Protein AF-A0A1Z8ZKU3-F1 (afdb_monomer)

Secondary structure (DSSP, 8-state):
------EEEEEEETTTS-SSTHHHHHHHHHHHHHHHH-TTPEEEEEEE-SS----SHHHHH--HHHHHHHIIIIIHHHHHT-TTEEEEEEESS----TT---SBSTTHHHHPPPTTPPPPHHHHHHHHHTT-GGGHHHHHHTT---------HHHHHHHHHHS-S-EEEEEPP--SS-GGG---HHHHHHHHHHHHHTT-EEEEE--GGGGG---

Solvent-accessible surface area (backbone atoms only — not comparable to full-atom values): 12844 Å² total; per-residue (Å²): 132,83,76,80,75,48,68,46,35,32,54,49,48,24,60,75,42,70,88,48,72,66,49,54,54,40,50,39,51,52,49,27,51,35,54,77,76,40,62,86,37,30,34,37,37,35,37,40,54,54,52,68,38,72,82,47,75,59,46,67,70,54,50,73,68,56,52,54,47,32,42,54,64,45,55,48,42,56,51,75,34,32,91,56,55,76,46,82,42,78,29,65,70,78,76,90,53,102,80,58,74,40,69,33,33,71,61,43,78,81,65,67,81,63,91,89,60,88,77,51,71,69,56,47,52,58,52,44,55,56,66,46,66,89,55,47,66,59,44,43,74,73,68,31,68,70,85,62,74,49,77,49,72,66,58,52,48,50,47,64,75,75,42,68,98,68,67,45,79,45,75,46,50,57,42,96,80,47,61,91,70,37,60,60,63,69,62,51,46,53,53,50,53,51,42,46,75,73,69,47,47,75,46,79,42,74,32,82,58,57,80,72,57,81,130

Foldseek 3Di:
DPPPAAEAEEEDEQQQDPLDCLLLVLVLVSQLCCCLPPVRHAYAYEYEVLDHHDDDPVRVPDDPVNSVVSCVCPVVVSVVQFPRHPYYHYHNDDDDDPPDAHNALHPCVPLPDDPPDDDDPVSSVVVVVSSDCPCVVVSVVVPGDSPRGDDDPVVVVCCPVPDDPFAAEAEADDDPRCRVPGDPVVVVVVVVVVCVVVVHHYHYHYHPCVVVDDD

Mean predicted aligned error: 6.15 Å

Structure (mmCIF, N/CA/C/O backbone):
data_AF-A0A1Z8ZKU3-F1
#
_entry.id   AF-A0A1Z8ZKU3-F1
#
loop_
_atom_site.group_PDB
_atom_site.id
_atom_site.type_symbol
_ato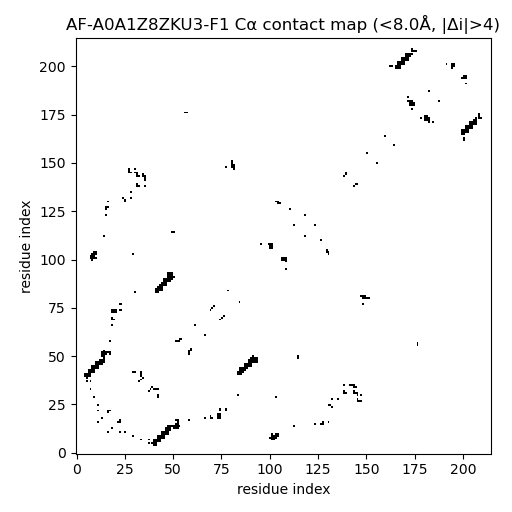m_site.label_atom_id
_atom_site.label_alt_id
_atom_site.label_comp_id
_atom_site.label_asym_id
_atom_site.label_entity_id
_atom_site.label_seq_id
_atom_site.pdbx_PDB_ins_code
_atom_site.Cartn_x
_atom_site.Cartn_y
_atom_site.Cartn_z
_atom_site.occupancy
_atom_site.B_iso_or_equiv
_atom_site.auth_seq_id
_atom_site.auth_comp_id
_atom_site.auth_asym_id
_atom_site.auth_atom_id
_atom_site.pdbx_PDB_model_num
ATOM 1 N N . MET A 1 1 ? 12.487 34.031 1.094 1.00 37.72 1 MET A N 1
ATOM 2 C CA . MET A 1 1 ? 13.138 32.883 0.435 1.00 37.72 1 MET A CA 1
ATOM 3 C C . MET A 1 1 ? 12.306 31.663 0.776 1.00 37.72 1 MET A C 1
ATOM 5 O O . MET A 1 1 ? 12.171 31.370 1.955 1.00 37.72 1 MET A O 1
ATOM 9 N N . LEU A 1 2 ? 11.638 31.055 -0.206 1.00 41.47 2 LEU A N 1
ATOM 10 C CA . LEU A 1 2 ? 10.953 29.776 -0.011 1.00 41.47 2 LEU A CA 1
ATOM 11 C C . LEU A 1 2 ? 12.045 28.738 0.258 1.00 41.47 2 LEU A C 1
ATOM 13 O O . LEU A 1 2 ? 12.937 28.584 -0.571 1.00 41.47 2 LEU A O 1
ATOM 17 N N . ASN A 1 3 ? 12.034 28.104 1.430 1.00 45.97 3 ASN A N 1
ATOM 18 C CA . ASN A 1 3 ? 12.907 26.963 1.681 1.00 45.97 3 ASN A CA 1
ATOM 19 C C . ASN A 1 3 ? 12.544 25.883 0.658 1.00 45.97 3 ASN A C 1
ATOM 21 O O . ASN A 1 3 ? 11.418 25.382 0.684 1.00 45.97 3 ASN A O 1
ATOM 25 N N . ASP A 1 4 ? 13.476 25.537 -0.232 1.00 58.66 4 ASP A N 1
ATOM 26 C CA . ASP A 1 4 ? 13.346 24.343 -1.064 1.00 58.66 4 ASP A CA 1
ATOM 27 C C . ASP A 1 4 ? 13.197 23.153 -0.116 1.00 58.66 4 ASP A C 1
ATOM 29 O O . ASP A 1 4 ? 14.137 22.750 0.575 1.00 58.66 4 ASP A O 1
ATOM 33 N N . THR A 1 5 ? 11.973 22.637 -0.011 1.00 68.50 5 THR A N 1
ATOM 34 C CA . THR A 1 5 ? 11.695 21.479 0.833 1.00 68.50 5 THR A CA 1
ATOM 35 C C . THR A 1 5 ? 12.479 20.315 0.253 1.00 68.50 5 THR A C 1
ATOM 37 O O . THR A 1 5 ? 12.287 19.948 -0.906 1.00 68.50 5 THR A O 1
ATOM 40 N N . LYS A 1 6 ? 13.402 19.753 1.036 1.00 85.62 6 LYS A N 1
ATOM 41 C CA . LYS A 1 6 ? 14.192 18.603 0.596 1.00 85.62 6 LYS A CA 1
ATOM 42 C C . LYS A 1 6 ? 13.232 17.443 0.312 1.00 85.62 6 LYS A C 1
ATOM 44 O O . LYS A 1 6 ? 12.340 17.172 1.110 1.00 85.62 6 LYS A O 1
ATOM 49 N N . LEU A 1 7 ? 13.400 16.765 -0.819 1.00 91.81 7 LEU A N 1
ATOM 50 C CA . LEU A 1 7 ? 12.560 15.630 -1.208 1.00 91.81 7 LEU A CA 1
ATOM 51 C C . LEU A 1 7 ? 13.392 14.351 -1.265 1.00 91.81 7 LEU A C 1
ATOM 53 O O . LEU A 1 7 ? 14.517 14.363 -1.762 1.00 91.81 7 LEU A O 1
ATOM 57 N N . THR A 1 8 ? 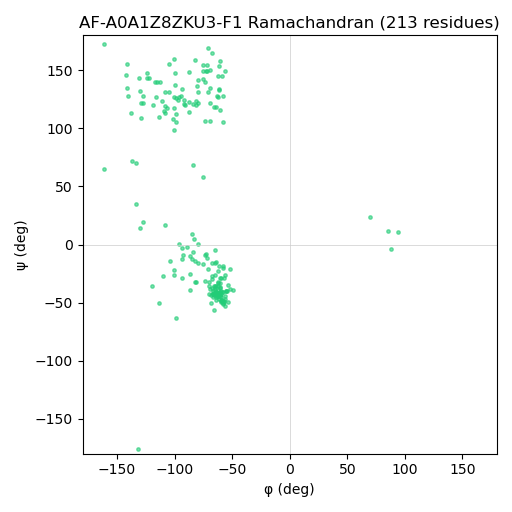12.812 13.257 -0.785 1.00 93.88 8 THR A N 1
ATOM 58 C CA . THR A 1 8 ? 13.289 11.889 -0.988 1.00 93.88 8 THR A CA 1
ATOM 59 C C . THR A 1 8 ? 12.431 11.258 -2.077 1.00 93.88 8 THR A C 1
ATOM 61 O O . THR A 1 8 ? 11.248 10.983 -1.872 1.00 93.88 8 THR A O 1
ATOM 64 N N . LYS A 1 9 ? 13.015 11.060 -3.257 1.00 94.25 9 LYS A N 1
ATOM 65 C CA . LYS A 1 9 ? 12.329 10.538 -4.439 1.00 94.25 9 LYS A CA 1
ATOM 66 C C . LYS A 1 9 ? 12.236 9.030 -4.351 1.00 94.25 9 LYS A C 1
ATOM 68 O O . LYS A 1 9 ? 13.253 8.341 -4.360 1.00 94.25 9 LYS A O 1
ATOM 73 N N . ILE A 1 10 ? 11.023 8.502 -4.344 1.00 95.31 10 ILE A N 1
ATOM 74 C CA . ILE A 1 10 ? 10.787 7.061 -4.269 1.00 95.31 10 ILE A CA 1
ATOM 75 C C . ILE A 1 10 ? 9.930 6.599 -5.444 1.00 95.31 10 ILE A C 1
ATOM 77 O O . ILE A 1 10 ? 9.077 7.343 -5.930 1.00 95.31 10 ILE A O 1
ATOM 81 N N . ILE A 1 11 ? 10.148 5.372 -5.910 1.00 95.94 11 ILE A N 1
ATOM 82 C CA . ILE A 1 11 ? 9.340 4.758 -6.963 1.00 95.94 11 ILE A CA 1
ATOM 83 C C . ILE A 1 11 ? 8.862 3.372 -6.567 1.00 95.94 11 ILE A C 1
ATOM 85 O O . ILE A 1 11 ? 9.650 2.537 -6.136 1.00 95.94 11 ILE A O 1
ATOM 89 N N . TYR A 1 12 ? 7.572 3.124 -6.767 1.00 96.25 12 TYR A N 1
ATOM 90 C CA . TYR A 1 12 ? 6.962 1.805 -6.696 1.00 96.25 12 TYR A CA 1
ATOM 91 C C . TYR A 1 12 ? 6.586 1.351 -8.105 1.00 96.25 12 TYR A C 1
ATOM 93 O O . TYR A 1 12 ? 5.735 1.971 -8.747 1.00 96.25 12 TYR A O 1
ATOM 101 N N . ASP A 1 13 ? 7.250 0.309 -8.605 1.00 94.88 13 ASP A N 1
ATOM 102 C CA . ASP A 1 13 ? 7.041 -0.197 -9.962 1.00 94.88 13 ASP A CA 1
ATOM 103 C C . ASP A 1 13 ? 6.116 -1.412 -9.958 1.00 94.88 13 ASP A C 1
ATOM 105 O O . ASP A 1 13 ? 6.488 -2.483 -9.474 1.00 94.88 13 ASP A O 1
ATOM 109 N N . LEU A 1 14 ? 4.917 -1.250 -10.522 1.00 94.62 14 LEU A N 1
ATOM 110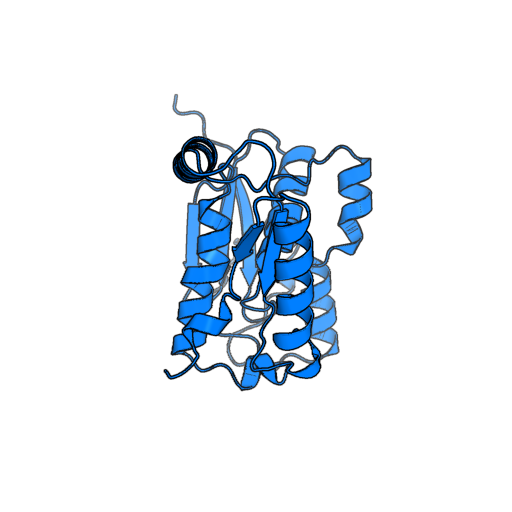 C CA . LEU A 1 14 ? 3.909 -2.305 -10.589 1.00 94.62 14 LEU A CA 1
ATOM 111 C C . LEU A 1 14 ? 4.231 -3.395 -11.610 1.00 94.62 14 LEU A C 1
ATOM 113 O O . LEU A 1 14 ? 3.575 -4.430 -11.583 1.00 94.62 14 LEU A O 1
ATOM 117 N N . ASN A 1 15 ? 5.248 -3.213 -12.458 1.00 91.62 15 ASN A N 1
ATOM 118 C CA . ASN A 1 15 ? 5.801 -4.279 -13.301 1.00 91.62 15 ASN A CA 1
ATOM 119 C C . ASN A 1 15 ? 6.587 -5.317 -12.485 1.00 91.62 15 ASN A C 1
ATOM 121 O O . ASN A 1 15 ? 6.783 -6.440 -12.940 1.00 91.62 15 ASN A O 1
ATOM 125 N N . ILE A 1 16 ? 7.036 -4.947 -11.281 1.00 91.12 16 ILE A N 1
ATOM 126 C CA . ILE A 1 16 ? 7.881 -5.772 -10.405 1.00 91.12 16 ILE A CA 1
ATOM 127 C C . ILE A 1 16 ? 7.096 -6.149 -9.143 1.00 91.12 16 ILE A C 1
ATOM 129 O O . ILE A 1 16 ? 7.018 -7.313 -8.740 1.00 91.12 16 ILE A O 1
ATOM 133 N N . MET A 1 17 ? 6.493 -5.147 -8.506 1.00 93.19 17 MET A N 1
ATOM 134 C CA . MET A 1 17 ? 5.841 -5.265 -7.211 1.00 93.19 17 MET A CA 1
ATOM 135 C C . MET A 1 17 ? 4.319 -5.406 -7.344 1.00 93.19 17 MET A C 1
ATOM 137 O O . MET A 1 17 ? 3.721 -4.874 -8.278 1.00 93.19 17 MET A O 1
ATOM 141 N N . PRO A 1 18 ? 3.660 -6.145 -6.435 1.00 93.38 18 PRO A N 1
ATOM 142 C CA . PRO A 1 18 ? 2.219 -6.334 -6.506 1.00 93.38 18 PRO A CA 1
ATOM 143 C C . PRO A 1 18 ? 1.442 -5.057 -6.198 1.00 93.38 18 PRO A C 1
ATOM 145 O O . PRO A 1 18 ? 1.805 -4.279 -5.326 1.00 93.38 18 PRO A O 1
ATOM 148 N N . ILE A 1 19 ? 0.260 -4.936 -6.795 1.00 95.31 19 ILE A N 1
ATOM 149 C CA . ILE A 1 19 ? -0.801 -4.015 -6.357 1.00 95.31 19 ILE A CA 1
ATOM 150 C C . ILE A 1 19 ? -1.515 -4.528 -5.088 1.00 95.31 19 ILE A C 1
ATOM 152 O O . ILE A 1 19 ? -2.721 -4.779 -5.081 1.00 95.31 19 ILE A O 1
ATOM 156 N N . SER A 1 20 ? -0.756 -4.740 -4.013 1.00 92.56 20 SER A N 1
ATOM 157 C CA . SER A 1 20 ? -1.210 -5.284 -2.723 1.00 92.56 20 SER A CA 1
ATOM 158 C C . SER A 1 20 ? -0.709 -4.432 -1.547 1.00 92.56 20 SER A C 1
ATOM 160 O O . SER A 1 20 ? -0.024 -3.424 -1.722 1.00 92.56 20 SER A O 1
ATOM 162 N N . TYR A 1 21 ? -0.991 -4.882 -0.321 1.00 91.56 21 TYR A N 1
ATOM 163 C CA . TYR A 1 21 ? -0.457 -4.295 0.911 1.00 91.56 21 TYR A CA 1
ATOM 164 C C . TYR A 1 21 ? 1.069 -4.421 1.083 1.00 91.56 21 TYR A C 1
ATOM 166 O O . TYR A 1 21 ? 1.622 -3.794 1.985 1.00 91.56 21 TYR A O 1
ATOM 174 N N . ASP A 1 22 ? 1.780 -5.122 0.188 1.00 92.00 22 ASP A N 1
ATOM 175 C CA . ASP A 1 22 ? 3.247 -5.042 0.097 1.00 92.00 22 ASP A CA 1
ATOM 176 C C . ASP A 1 22 ? 3.720 -3.591 -0.125 1.00 92.00 22 ASP A C 1
ATOM 178 O O . ASP A 1 22 ? 4.812 -3.207 0.297 1.00 92.00 22 ASP A O 1
ATOM 182 N N . PHE A 1 23 ? 2.870 -2.751 -0.723 1.00 95.50 23 PHE A N 1
ATOM 183 C CA . PHE A 1 23 ? 3.094 -1.313 -0.834 1.00 95.50 23 PHE A CA 1
ATOM 184 C C . PHE A 1 23 ? 3.203 -0.609 0.532 1.00 95.50 23 PHE A C 1
ATOM 186 O O . PHE A 1 23 ? 4.026 0.290 0.702 1.00 95.50 23 PHE A O 1
ATOM 193 N N . GLY A 1 24 ? 2.432 -1.039 1.535 1.00 94.00 24 GLY A N 1
ATOM 194 C CA . GLY A 1 24 ? 2.516 -0.489 2.890 1.00 94.00 24 GLY A CA 1
ATOM 195 C C . GLY A 1 24 ? 3.879 -0.758 3.528 1.00 94.00 24 GLY A C 1
ATOM 196 O O . GLY A 1 24 ? 4.478 0.140 4.119 1.00 94.00 24 GLY A O 1
ATOM 197 N N . HIS A 1 25 ? 4.427 -1.962 3.330 1.00 91.44 25 HIS A N 1
ATOM 198 C CA . HIS A 1 25 ? 5.799 -2.270 3.735 1.00 91.44 25 HIS A CA 1
ATOM 199 C C . HIS A 1 25 ? 6.809 -1.389 2.996 1.00 91.44 25 HIS A C 1
ATOM 201 O O . HIS A 1 25 ? 7.703 -0.827 3.624 1.00 91.44 25 HIS A O 1
ATOM 207 N N . PHE A 1 26 ? 6.646 -1.201 1.687 1.00 94.00 26 PHE A N 1
ATOM 208 C CA . PHE A 1 26 ? 7.500 -0.291 0.925 1.00 94.00 26 PHE A CA 1
ATOM 209 C C . PHE A 1 26 ? 7.499 1.139 1.493 1.00 94.00 26 PHE A C 1
ATOM 211 O O . PHE A 1 26 ? 8.573 1.711 1.666 1.00 94.00 26 PHE A O 1
ATOM 218 N N . LEU A 1 27 ? 6.338 1.698 1.854 1.00 95.00 27 LEU A N 1
ATOM 219 C CA . LEU A 1 27 ? 6.266 3.028 2.472 1.00 95.00 27 LEU A CA 1
ATOM 220 C C . LEU A 1 27 ? 6.964 3.085 3.835 1.00 95.00 27 LEU A C 1
ATOM 222 O O . LEU A 1 27 ? 7.681 4.044 4.107 1.00 95.00 27 LEU A O 1
ATOM 226 N N . VAL A 1 28 ? 6.818 2.050 4.670 1.00 93.56 28 VAL A N 1
ATOM 227 C CA . VAL A 1 28 ? 7.543 1.945 5.952 1.00 93.56 28 VAL A CA 1
ATOM 228 C C . VAL A 1 28 ? 9.052 1.950 5.721 1.00 93.56 28 VAL A C 1
ATOM 230 O O . VAL A 1 28 ? 9.785 2.649 6.417 1.00 93.56 28 VAL A O 1
ATOM 233 N N . HIS A 1 29 ? 9.519 1.217 4.711 1.00 91.75 29 HIS A N 1
ATOM 234 C CA . HIS A 1 29 ? 10.928 1.184 4.335 1.00 91.75 29 HIS A CA 1
ATOM 235 C C . HIS A 1 29 ? 11.421 2.554 3.848 1.00 91.75 29 HIS A C 1
ATOM 237 O O . HIS A 1 29 ? 12.462 3.038 4.296 1.00 91.75 29 HIS A O 1
ATOM 243 N N . ALA A 1 30 ? 10.663 3.185 2.951 1.00 93.19 30 ALA A N 1
ATOM 244 C CA . ALA A 1 30 ? 10.965 4.502 2.407 1.00 93.19 30 ALA A CA 1
ATOM 245 C C . ALA A 1 30 ? 11.064 5.558 3.510 1.00 93.19 30 ALA A C 1
ATOM 247 O O . ALA A 1 30 ? 12.049 6.295 3.575 1.00 93.19 30 ALA A O 1
ATOM 248 N N . ASP A 1 31 ? 10.081 5.596 4.410 1.00 94.31 31 ASP A N 1
ATOM 249 C CA . ASP A 1 31 ? 10.067 6.556 5.506 1.00 94.31 31 ASP A CA 1
ATOM 250 C C . ASP A 1 31 ? 11.192 6.284 6.510 1.00 94.31 31 ASP A C 1
ATOM 252 O O . ASP A 1 31 ? 11.843 7.218 6.967 1.00 94.31 31 ASP A O 1
ATOM 256 N N . ALA A 1 32 ? 11.514 5.018 6.787 1.00 92.88 32 ALA A N 1
ATOM 257 C CA . ALA A 1 32 ? 12.653 4.664 7.627 1.00 92.88 32 ALA A CA 1
ATOM 258 C C . ALA A 1 32 ? 13.991 5.156 7.047 1.00 92.88 32 ALA A C 1
ATOM 260 O O . ALA A 1 32 ? 14.817 5.709 7.774 1.00 92.88 32 ALA A O 1
ATOM 261 N N . ILE A 1 33 ? 14.209 5.007 5.737 1.00 90.88 33 ILE A N 1
ATOM 262 C CA . ILE A 1 33 ? 15.405 5.545 5.070 1.00 90.88 33 ILE A CA 1
ATOM 263 C C . ILE A 1 33 ? 15.421 7.073 5.152 1.00 90.88 33 ILE A C 1
ATOM 265 O O . ILE A 1 33 ? 16.455 7.656 5.489 1.00 90.88 33 ILE A O 1
ATOM 269 N N . ARG A 1 34 ? 14.285 7.726 4.890 1.00 93.00 34 ARG A N 1
ATOM 270 C CA . ARG A 1 34 ? 14.131 9.182 4.998 1.00 93.00 34 ARG A CA 1
ATOM 271 C C . ARG A 1 34 ? 14.475 9.673 6.404 1.00 93.00 34 ARG A C 1
ATOM 273 O O . ARG A 1 34 ? 15.300 10.569 6.537 1.00 93.00 34 ARG A O 1
ATOM 280 N N . GLN A 1 35 ? 13.938 9.046 7.452 1.00 93.12 35 GLN A N 1
ATOM 281 C CA . GLN A 1 35 ? 14.223 9.385 8.851 1.00 93.12 35 GLN A CA 1
ATOM 282 C C . GLN A 1 35 ? 15.726 9.364 9.173 1.00 93.12 35 GLN A C 1
ATOM 284 O O . GLN A 1 35 ? 16.204 10.245 9.886 1.00 93.12 35 GLN A O 1
ATOM 289 N N . LEU A 1 36 ? 16.470 8.389 8.640 1.00 90.94 36 LEU A N 1
ATOM 290 C CA . LEU A 1 36 ? 17.896 8.210 8.940 1.00 90.94 36 LEU A CA 1
ATOM 291 C C . LEU A 1 36 ? 18.834 9.033 8.050 1.00 90.94 36 LEU A C 1
ATOM 293 O O . LEU A 1 36 ? 19.956 9.326 8.453 1.00 90.94 36 LEU A O 1
ATOM 297 N N . THR A 1 37 ? 18.410 9.395 6.839 1.00 88.44 37 THR A N 1
ATOM 298 C CA . THR A 1 37 ? 19.284 10.061 5.854 1.00 88.44 37 THR A CA 1
ATOM 299 C C . THR A 1 37 ? 18.921 11.520 5.612 1.00 88.44 37 THR A C 1
ATOM 301 O O . THR A 1 37 ? 19.769 12.311 5.203 1.00 88.44 37 THR A O 1
ATOM 304 N N . SER A 1 38 ? 17.657 11.897 5.802 1.00 85.62 38 SER A N 1
ATOM 305 C CA . SER A 1 38 ? 17.105 13.216 5.484 1.00 85.62 38 SER A CA 1
ATOM 306 C C . SER A 1 38 ? 15.797 13.446 6.246 1.00 85.62 38 SER A C 1
ATOM 308 O O . SER A 1 38 ? 14.734 13.560 5.649 1.00 85.62 38 SER A O 1
ATOM 310 N N . LYS A 1 39 ? 15.875 13.507 7.580 1.00 81.25 39 LYS A N 1
ATOM 311 C CA . LYS A 1 39 ? 14.706 13.541 8.478 1.00 81.25 39 LYS A CA 1
ATOM 312 C C . LYS A 1 39 ? 13.683 14.645 8.170 1.00 81.25 39 LYS A C 1
ATOM 314 O O . LYS A 1 39 ? 12.489 14.407 8.319 1.00 81.25 39 LYS A O 1
ATOM 319 N N . GLU A 1 40 ? 14.150 15.808 7.718 1.00 86.06 40 GLU A N 1
ATOM 320 C CA . GLU A 1 40 ? 13.305 16.960 7.357 1.00 86.06 40 GLU A CA 1
ATOM 321 C C . GLU A 1 40 ? 12.756 16.889 5.922 1.00 86.06 40 GLU A C 1
ATOM 323 O O . GLU A 1 40 ? 11.968 17.739 5.518 1.00 86.06 40 GLU A O 1
ATOM 328 N N . ALA A 1 41 ? 13.187 15.908 5.123 1.00 91.38 41 ALA A N 1
ATOM 329 C CA . ALA A 1 41 ? 12.670 15.735 3.775 1.00 91.38 41 ALA A CA 1
ATOM 330 C C . ALA A 1 41 ? 11.270 15.115 3.791 1.00 91.38 41 ALA A C 1
ATOM 332 O O . ALA A 1 41 ? 10.933 14.362 4.708 1.00 91.38 41 ALA A O 1
ATOM 333 N N . LEU A 1 42 ? 10.490 15.380 2.745 1.00 95.31 42 LEU A N 1
ATOM 334 C CA . LEU A 1 42 ? 9.237 14.679 2.446 1.00 95.31 42 LEU A CA 1
ATOM 335 C C . LEU A 1 42 ? 9.456 13.628 1.350 1.00 95.31 42 LEU A C 1
ATOM 337 O O . LEU A 1 42 ? 10.422 13.698 0.591 1.00 95.31 42 LEU A O 1
ATOM 341 N N . LEU A 1 43 ? 8.566 12.644 1.261 1.00 96.19 43 LEU A N 1
ATOM 342 C CA . LEU A 1 43 ? 8.562 11.630 0.211 1.00 96.19 43 LEU A CA 1
ATOM 343 C C . LEU A 1 43 ? 7.898 12.182 -1.060 1.00 96.19 43 LEU A C 1
ATOM 345 O O . LEU A 1 43 ? 6.732 12.579 -1.042 1.00 96.19 43 LEU A O 1
ATOM 349 N N . ASP A 1 44 ? 8.627 12.147 -2.174 1.00 96.00 44 ASP A N 1
ATOM 350 C CA . ASP A 1 44 ? 8.114 12.397 -3.525 1.00 96.00 44 ASP A CA 1
ATOM 351 C C . ASP A 1 44 ? 7.896 11.049 -4.222 1.00 96.00 44 ASP A C 1
ATOM 353 O O . ASP A 1 44 ? 8.844 10.405 -4.687 1.00 96.00 44 ASP A O 1
ATOM 357 N N . LEU A 1 45 ? 6.648 10.578 -4.216 1.00 97.38 45 LEU A N 1
ATOM 358 C CA . LEU A 1 45 ? 6.283 9.229 -4.630 1.00 97.38 45 LEU A CA 1
ATOM 359 C C . LEU A 1 45 ? 5.912 9.172 -6.112 1.00 97.38 45 LEU A C 1
ATOM 361 O O . LEU A 1 45 ? 4.961 9.803 -6.571 1.00 97.38 45 LEU A O 1
ATOM 365 N N . THR A 1 46 ? 6.592 8.299 -6.849 1.00 97.25 46 THR A N 1
ATOM 366 C CA . THR A 1 46 ? 6.163 7.834 -8.168 1.00 97.25 46 THR A CA 1
ATOM 367 C C . THR A 1 46 ? 5.605 6.414 -8.084 1.00 97.25 46 THR A C 1
ATOM 369 O O . THR A 1 46 ? 6.246 5.515 -7.557 1.00 97.25 46 THR A O 1
ATOM 372 N N . ILE A 1 47 ? 4.435 6.184 -8.663 1.00 97.19 47 ILE A N 1
ATOM 373 C CA . ILE A 1 47 ? 3.866 4.860 -8.909 1.00 97.19 47 ILE A CA 1
ATOM 374 C C . ILE A 1 47 ? 3.930 4.634 -10.415 1.00 97.19 47 ILE A C 1
ATOM 376 O O . ILE A 1 47 ? 3.276 5.342 -11.184 1.00 97.19 47 ILE A O 1
ATOM 380 N N . ARG A 1 48 ? 4.724 3.663 -10.852 1.00 95.44 48 ARG A N 1
ATOM 381 C CA . ARG A 1 48 ? 4.767 3.260 -12.254 1.00 95.44 48 ARG A CA 1
ATOM 382 C C . ARG A 1 48 ? 3.685 2.208 -12.495 1.00 95.44 48 ARG A C 1
ATOM 384 O O . ARG A 1 48 ? 3.731 1.132 -11.913 1.00 95.44 48 ARG A O 1
ATOM 391 N N . ALA A 1 49 ? 2.699 2.570 -13.311 1.00 95.50 49 ALA A N 1
ATOM 392 C CA . ALA A 1 49 ? 1.475 1.819 -13.592 1.00 95.50 49 ALA A CA 1
ATOM 393 C C . ALA A 1 49 ? 1.195 1.775 -15.106 1.00 95.50 49 ALA A C 1
ATOM 395 O O . ALA A 1 49 ? 0.050 1.873 -15.548 1.00 95.50 49 ALA A O 1
ATOM 396 N N . ASP A 1 50 ? 2.257 1.716 -15.909 1.00 93.06 50 ASP A N 1
ATOM 397 C CA . ASP A 1 50 ? 2.205 1.595 -17.367 1.00 93.06 50 ASP A CA 1
ATOM 398 C C . ASP A 1 50 ? 2.002 0.154 -17.842 1.00 93.06 50 ASP A C 1
ATOM 400 O O . ASP A 1 50 ? 1.658 -0.072 -19.008 1.00 93.06 50 ASP A O 1
ATOM 404 N N . ASN A 1 51 ? 2.203 -0.794 -16.929 1.00 92.31 51 ASN A N 1
ATOM 405 C CA . ASN A 1 51 ? 1.847 -2.198 -17.015 1.00 92.31 51 ASN A CA 1
ATOM 406 C C . ASN A 1 51 ? 1.832 -2.795 -15.583 1.00 92.31 51 ASN A C 1
ATOM 408 O O . ASN A 1 51 ? 2.167 -2.110 -14.612 1.00 92.31 51 ASN A O 1
ATOM 412 N N . PHE A 1 52 ? 1.382 -4.041 -15.444 1.00 92.38 52 PHE A N 1
ATOM 413 C CA . PHE A 1 52 ? 1.300 -4.762 -14.176 1.00 92.38 52 PHE A CA 1
ATOM 414 C C . PHE A 1 52 ? 2.079 -6.064 -14.288 1.00 92.38 52 PHE A C 1
ATOM 416 O O . PHE A 1 52 ? 2.052 -6.714 -15.332 1.00 92.38 52 PHE A O 1
ATOM 423 N N . ARG A 1 53 ? 2.749 -6.455 -13.207 1.00 89.94 53 ARG A N 1
ATOM 424 C CA . ARG A 1 53 ? 3.415 -7.747 -13.114 1.00 89.94 53 ARG A CA 1
ATOM 425 C C . ARG A 1 53 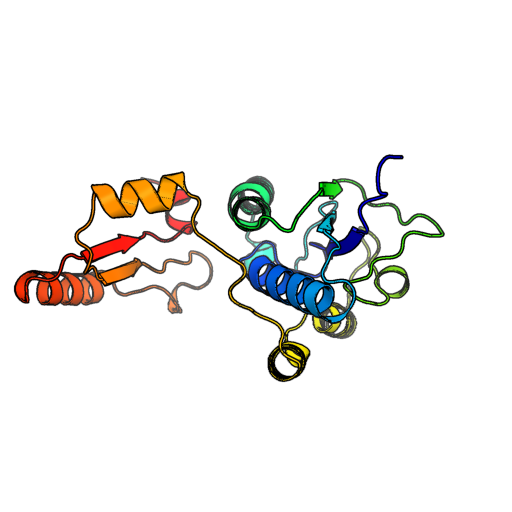? 2.404 -8.862 -13.367 1.00 89.94 53 ARG A C 1
ATOM 427 O O . ARG A 1 53 ? 1.242 -8.743 -12.978 1.00 89.94 53 ARG A O 1
ATOM 434 N N . ASP A 1 54 ? 2.884 -9.955 -13.934 1.00 89.50 54 ASP A N 1
ATOM 435 C CA . ASP A 1 54 ? 2.093 -11.148 -14.213 1.00 89.50 54 ASP A CA 1
ATOM 436 C C . ASP A 1 54 ? 2.910 -12.389 -13.833 1.00 89.50 54 ASP A C 1
ATOM 438 O O . ASP A 1 54 ? 3.495 -13.058 -14.679 1.00 89.50 54 ASP A O 1
ATOM 442 N N . PHE A 1 55 ? 3.078 -12.605 -12.523 1.00 86.06 55 PHE A N 1
ATOM 443 C CA . PHE A 1 55 ? 3.993 -13.628 -11.997 1.00 86.06 55 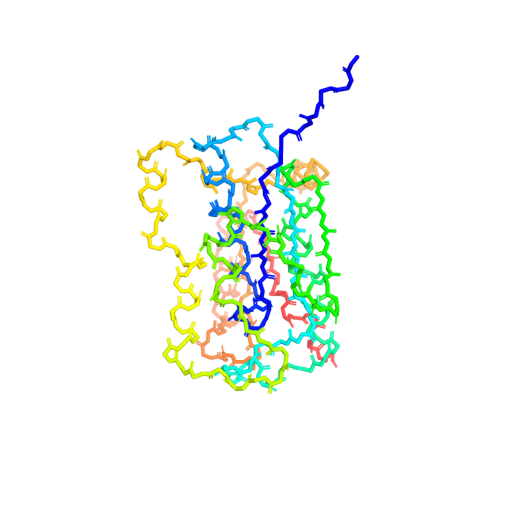PHE A CA 1
ATOM 444 C C . PHE A 1 55 ? 3.294 -14.692 -11.151 1.00 86.06 55 PHE A C 1
ATOM 446 O O . PHE A 1 55 ? 3.676 -15.858 -11.158 1.00 86.06 55 PHE A O 1
ATOM 453 N N . THR A 1 56 ? 2.275 -14.303 -10.388 1.00 86.12 56 THR A N 1
ATOM 454 C CA . THR A 1 56 ? 1.473 -15.234 -9.586 1.00 86.12 56 THR A CA 1
ATOM 455 C C . THR A 1 56 ? 0.113 -15.459 -10.233 1.00 86.12 56 THR A C 1
ATOM 457 O O . THR A 1 56 ? -0.403 -14.559 -10.886 1.00 86.12 56 THR A O 1
ATOM 460 N N . LEU A 1 57 ? -0.525 -16.604 -9.954 1.00 85.88 57 LEU A N 1
ATOM 461 C CA . LEU A 1 57 ? -1.903 -16.886 -10.394 1.00 85.88 57 LEU A CA 1
ATOM 462 C C . LEU A 1 57 ? -2.864 -15.735 -10.073 1.00 85.88 57 LEU A C 1
ATOM 464 O O . LEU A 1 57 ? -3.707 -15.377 -10.891 1.00 85.88 57 LEU A O 1
ATOM 468 N N . ARG A 1 58 ? -2.690 -15.110 -8.900 1.00 87.94 58 ARG A N 1
ATOM 469 C CA . ARG A 1 58 ? -3.438 -13.912 -8.521 1.00 87.94 58 ARG A CA 1
ATOM 470 C C . ARG A 1 58 ? -3.226 -12.784 -9.531 1.00 87.94 58 ARG A C 1
ATOM 472 O O . ARG A 1 58 ? -4.207 -12.216 -9.987 1.00 87.94 58 ARG A O 1
ATOM 479 N N . ASP A 1 59 ? -1.980 -12.456 -9.869 1.00 90.25 59 ASP A N 1
ATOM 480 C CA . ASP A 1 59 ? -1.665 -11.343 -10.775 1.00 90.25 59 ASP A CA 1
ATOM 481 C C . ASP A 1 59 ? -2.317 -11.533 -12.161 1.00 90.25 59 ASP A C 1
ATOM 483 O O . ASP A 1 59 ? -2.905 -10.587 -12.695 1.00 90.25 59 ASP A O 1
ATOM 487 N N . SER A 1 60 ? -2.293 -12.769 -12.676 1.00 88.69 60 SER A N 1
ATOM 488 C CA . SER A 1 60 ? -2.893 -13.152 -13.963 1.00 88.69 60 SER A CA 1
ATOM 489 C C . SER A 1 60 ? -4.423 -13.132 -13.937 1.00 88.69 60 SER A C 1
ATOM 491 O O . SER A 1 60 ? -5.066 -12.845 -14.942 1.00 88.69 60 SER A O 1
ATOM 493 N N . SER A 1 61 ? -5.019 -13.436 -12.782 1.00 89.31 61 SER A N 1
ATOM 494 C CA . SER A 1 61 ? -6.476 -13.521 -12.611 1.00 89.31 61 SER A CA 1
ATOM 495 C C . SER A 1 61 ? -7.172 -12.184 -12.322 1.00 89.31 61 SER A C 1
ATOM 497 O O . SER A 1 61 ? -8.399 -12.119 -12.381 1.00 89.31 61 SER A O 1
ATOM 499 N N . ILE A 1 62 ? -6.420 -11.124 -11.999 1.00 90.56 62 ILE A N 1
ATOM 500 C CA . ILE A 1 62 ? -6.978 -9.789 -11.751 1.00 90.56 62 ILE A CA 1
ATOM 501 C C . ILE A 1 62 ? -7.162 -9.052 -13.087 1.00 90.56 62 ILE A C 1
ATOM 503 O O . ILE A 1 62 ? -6.190 -8.776 -13.804 1.00 90.56 62 ILE A O 1
ATOM 507 N N . ASP A 1 63 ? -8.400 -8.657 -13.383 1.00 92.56 63 ASP A N 1
ATOM 508 C CA . ASP A 1 63 ? -8.715 -7.833 -14.549 1.00 92.56 63 ASP A CA 1
ATOM 509 C C . ASP A 1 63 ? -8.221 -6.377 -14.414 1.00 92.56 63 ASP A C 1
ATOM 511 O O . ASP A 1 63 ? -7.772 -5.915 -13.361 1.00 92.56 63 ASP A O 1
ATOM 515 N N . GLU A 1 64 ? -8.268 -5.625 -15.513 1.00 93.19 64 GLU A N 1
ATOM 516 C CA . GLU A 1 64 ? -7.783 -4.244 -15.531 1.00 93.19 64 GLU A CA 1
ATOM 517 C C . GLU A 1 64 ? -8.586 -3.306 -14.608 1.00 93.19 64 GLU A C 1
ATOM 519 O O . GLU A 1 64 ? -8.007 -2.421 -13.967 1.00 93.19 64 GLU A O 1
ATOM 524 N N . HIS A 1 65 ? -9.901 -3.497 -14.482 1.00 93.38 65 HIS A N 1
ATOM 525 C CA . HIS A 1 65 ? -10.736 -2.660 -13.621 1.00 93.38 65 HIS A CA 1
ATOM 526 C C . HIS A 1 65 ? -10.384 -2.856 -12.147 1.00 93.38 65 HIS A C 1
ATOM 528 O O . HIS A 1 65 ? -10.201 -1.875 -11.418 1.00 93.38 65 HIS A O 1
ATOM 534 N N . GLU A 1 66 ? -10.221 -4.103 -11.711 1.00 93.12 66 GLU A N 1
ATOM 535 C CA . GLU A 1 66 ? -9.779 -4.428 -10.363 1.00 93.12 66 GLU A CA 1
ATOM 536 C C . GLU A 1 66 ? -8.345 -3.946 -10.114 1.00 93.12 66 GLU A C 1
ATOM 538 O O . GLU A 1 66 ? -8.072 -3.410 -9.039 1.00 93.12 66 GLU A O 1
ATOM 543 N N . LYS A 1 67 ? -7.440 -4.032 -11.101 1.00 95.25 67 LYS A N 1
ATOM 544 C CA . LYS A 1 67 ? -6.083 -3.459 -11.003 1.00 95.25 67 LYS A CA 1
ATOM 545 C C . LYS A 1 67 ? -6.120 -1.972 -10.634 1.00 95.25 67 LYS A C 1
ATOM 547 O O . LYS A 1 67 ? -5.478 -1.545 -9.669 1.00 95.25 67 LYS A O 1
ATOM 552 N N . TRP A 1 68 ? -6.926 -1.183 -11.343 1.00 95.81 68 TRP A N 1
ATOM 553 C CA . TRP A 1 68 ? -7.093 0.245 -11.057 1.00 95.81 68 TRP A CA 1
ATOM 554 C C . TRP A 1 68 ? -7.841 0.521 -9.755 1.00 95.81 68 TRP A C 1
ATOM 556 O O . TRP A 1 68 ? -7.506 1.478 -9.049 1.00 95.81 68 TRP A O 1
ATOM 566 N N . TRP A 1 69 ? -8.831 -0.302 -9.408 1.00 95.19 69 TRP A N 1
ATOM 567 C CA . TRP A 1 69 ? -9.491 -0.213 -8.110 1.00 95.19 69 TRP A CA 1
ATOM 568 C C . TRP A 1 69 ? -8.494 -0.456 -6.971 1.00 95.19 69 TRP A C 1
ATOM 570 O O . TRP A 1 69 ? -8.481 0.312 -6.016 1.00 95.19 69 TRP A O 1
ATOM 580 N N . ARG A 1 70 ? -7.589 -1.436 -7.090 1.00 95.31 70 ARG A N 1
ATOM 581 C CA . ARG A 1 70 ? -6.553 -1.716 -6.080 1.00 95.31 70 ARG A CA 1
ATOM 582 C C . ARG A 1 70 ? -5.565 -0.562 -5.946 1.00 95.31 70 ARG A C 1
ATOM 584 O O . ARG A 1 70 ? -5.214 -0.209 -4.825 1.00 95.31 70 ARG A O 1
ATOM 591 N N . ILE A 1 71 ? -5.174 0.091 -7.044 1.00 96.88 71 ILE A N 1
ATOM 592 C CA . ILE A 1 71 ? -4.371 1.326 -6.968 1.00 96.88 71 ILE A CA 1
ATOM 593 C C . ILE A 1 71 ? -5.093 2.384 -6.119 1.00 96.88 71 ILE A C 1
ATOM 595 O O . ILE A 1 71 ? -4.485 2.984 -5.237 1.00 96.88 71 ILE A O 1
ATOM 599 N N . LYS A 1 72 ? -6.390 2.609 -6.349 1.00 95.56 72 LYS A N 1
ATOM 600 C CA . LYS A 1 72 ? -7.155 3.620 -5.602 1.00 95.56 72 LYS A CA 1
ATOM 601 C C . LYS A 1 72 ? -7.351 3.231 -4.135 1.00 95.56 72 LYS A C 1
ATOM 603 O O . LYS A 1 72 ? -7.076 4.028 -3.248 1.00 95.56 72 LYS A O 1
ATOM 608 N N . SER A 1 73 ? -7.812 2.014 -3.884 1.00 93.31 73 SER A N 1
ATOM 609 C CA . SER A 1 73 ? -8.260 1.582 -2.559 1.00 93.31 73 SER A CA 1
ATOM 610 C C . SER A 1 73 ? -7.110 1.146 -1.649 1.00 93.31 73 SER A C 1
ATOM 612 O O . SER A 1 73 ? -7.186 1.343 -0.442 1.00 93.31 73 SER A O 1
ATOM 614 N N . ILE A 1 74 ? -6.039 0.573 -2.213 1.00 94.62 74 ILE A N 1
ATOM 615 C CA . ILE A 1 74 ? -4.873 0.101 -1.453 1.00 94.62 74 ILE A CA 1
ATOM 616 C C . ILE A 1 74 ? -3.758 1.134 -1.507 1.00 94.62 74 ILE A C 1
ATOM 618 O O . ILE A 1 74 ? -3.388 1.685 -0.478 1.00 94.62 74 ILE A O 1
ATOM 622 N N . ILE A 1 75 ? -3.221 1.411 -2.699 1.00 96.75 75 ILE A N 1
ATOM 623 C CA . ILE A 1 75 ? -2.003 2.224 -2.826 1.00 96.75 75 ILE A CA 1
ATOM 624 C C . ILE A 1 75 ? -2.276 3.660 -2.373 1.00 96.75 75 ILE A C 1
ATOM 626 O O . ILE A 1 75 ? -1.646 4.137 -1.431 1.00 96.75 75 ILE A O 1
ATOM 630 N N . LEU A 1 76 ? -3.261 4.331 -2.975 1.00 95.94 76 LEU A N 1
ATOM 631 C CA . LEU A 1 76 ? -3.629 5.688 -2.560 1.00 95.94 76 LEU A CA 1
ATOM 632 C C . LEU A 1 76 ? -4.255 5.716 -1.161 1.00 95.94 76 LEU A C 1
ATOM 634 O O . LEU A 1 76 ? -4.053 6.687 -0.435 1.00 95.94 76 LEU A O 1
ATOM 638 N N . GLY A 1 77 ? -4.933 4.638 -0.753 1.00 93.12 77 GLY A N 1
ATOM 639 C CA . GLY A 1 77 ? -5.399 4.451 0.621 1.00 93.12 77 GLY A CA 1
ATOM 640 C C . GLY A 1 77 ? -4.253 4.538 1.633 1.00 93.12 77 GLY A C 1
ATOM 641 O O . GLY A 1 77 ? -4.298 5.369 2.537 1.00 93.12 77 GLY A O 1
ATOM 642 N N . CYS A 1 78 ? -3.178 3.768 1.439 1.00 94.31 78 CYS A N 1
ATOM 643 C CA . CYS A 1 78 ? -1.978 3.834 2.276 1.00 94.31 78 CYS A CA 1
ATOM 644 C C . CYS A 1 78 ? -1.310 5.214 2.236 1.00 94.31 78 CYS A C 1
ATOM 646 O O . CYS A 1 78 ? -0.814 5.676 3.260 1.00 94.31 78 CYS A O 1
ATOM 648 N N . CYS A 1 79 ? -1.299 5.883 1.079 1.00 95.06 79 CYS A N 1
ATOM 649 C CA . CYS A 1 79 ? -0.756 7.237 0.987 1.00 95.06 79 CYS A CA 1
ATOM 650 C C . CYS A 1 79 ? -1.572 8.261 1.789 1.00 95.06 79 CYS A C 1
ATOM 652 O O . CYS A 1 79 ? -0.993 9.173 2.364 1.00 95.06 79 CYS A O 1
ATOM 654 N N . SER A 1 80 ? -2.899 8.113 1.844 1.00 91.38 80 SER A N 1
ATOM 655 C CA . SER A 1 80 ? -3.795 9.076 2.504 1.00 91.38 80 SER A CA 1
ATOM 656 C C . SER A 1 80 ? -3.652 9.141 4.028 1.00 91.38 80 SER A C 1
ATOM 658 O O . SER A 1 80 ? -4.126 10.087 4.649 1.00 91.38 80 SER A O 1
ATOM 660 N N . VAL A 1 81 ? -3.004 8.141 4.627 1.00 90.62 81 VAL A N 1
ATOM 661 C CA . VAL A 1 81 ? -2.787 8.021 6.077 1.00 90.62 81 VAL A CA 1
ATOM 662 C C . VAL A 1 81 ? -1.324 8.259 6.474 1.00 90.62 81 VAL A C 1
ATOM 664 O O . VAL A 1 81 ? -0.901 7.855 7.561 1.00 90.62 81 VAL A O 1
ATOM 667 N N . LEU A 1 82 ? -0.535 8.868 5.579 1.00 91.31 82 LEU A N 1
ATOM 668 C CA . LEU A 1 82 ? 0.875 9.169 5.799 1.00 91.31 82 LEU A CA 1
ATOM 669 C C . LEU A 1 82 ? 1.194 10.639 5.489 1.00 91.31 82 LEU A C 1
ATOM 671 O O . LEU A 1 82 ? 1.299 11.037 4.331 1.00 91.31 82 LEU A O 1
ATOM 675 N N . ASP A 1 83 ? 1.459 11.416 6.537 1.00 89.44 83 ASP A N 1
ATOM 676 C CA . ASP A 1 83 ? 1.702 12.866 6.437 1.00 89.44 83 ASP A CA 1
ATOM 677 C C . ASP A 1 83 ? 3.065 13.230 5.824 1.00 89.44 83 ASP A C 1
ATOM 679 O O . ASP A 1 83 ? 3.360 14.398 5.577 1.00 89.44 83 ASP A O 1
ATOM 683 N N . THR A 1 84 ? 3.935 12.244 5.599 1.00 93.38 84 THR A N 1
ATOM 684 C CA . THR A 1 84 ? 5.297 12.469 5.098 1.00 93.38 84 THR A CA 1
ATOM 685 C C . THR A 1 84 ? 5.384 12.458 3.575 1.00 93.38 84 THR A C 1
ATOM 687 O O . THR A 1 84 ? 6.466 12.692 3.044 1.00 93.38 84 THR A O 1
ATOM 690 N N . ILE A 1 85 ? 4.283 12.214 2.858 1.00 95.19 85 ILE A N 1
ATOM 691 C CA . ILE A 1 85 ? 4.235 12.249 1.390 1.00 95.19 85 ILE A CA 1
ATOM 692 C C . ILE A 1 85 ? 3.865 13.657 0.918 1.00 95.19 85 ILE A C 1
ATOM 694 O O . ILE A 1 85 ? 2.778 14.145 1.209 1.00 95.19 85 ILE A O 1
A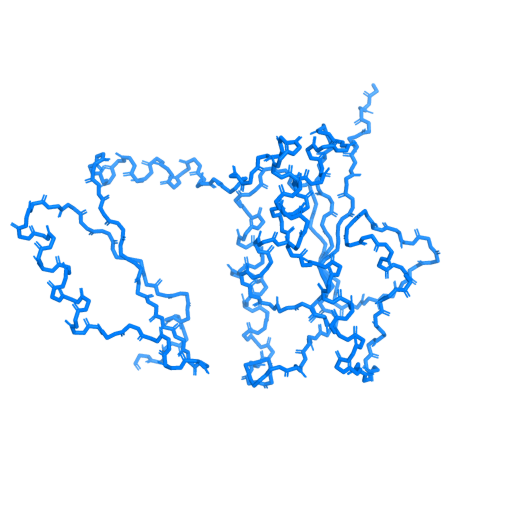TOM 698 N N . SER A 1 86 ? 4.739 14.295 0.136 1.00 94.75 86 SER A N 1
ATOM 699 C CA . SER A 1 86 ? 4.457 15.613 -0.446 1.00 94.75 86 SER A CA 1
ATOM 700 C C . SER A 1 86 ? 3.720 15.525 -1.777 1.00 94.75 86 SER A C 1
ATOM 702 O O . SER A 1 86 ? 2.874 16.360 -2.072 1.00 94.75 86 SER A O 1
ATOM 704 N N . ASN A 1 87 ? 4.080 14.545 -2.611 1.00 95.62 87 ASN A N 1
ATOM 705 C CA . ASN A 1 87 ? 3.584 14.407 -3.975 1.00 95.62 87 ASN A CA 1
ATOM 706 C C . ASN A 1 87 ? 3.376 12.936 -4.322 1.00 95.62 87 ASN A C 1
ATOM 708 O O . ASN A 1 87 ? 4.147 12.071 -3.906 1.00 95.62 87 ASN A O 1
ATOM 712 N N . ILE A 1 88 ? 2.354 12.675 -5.138 1.00 97.44 88 ILE A N 1
ATOM 713 C CA . ILE A 1 88 ? 2.060 11.352 -5.687 1.00 97.44 88 ILE A CA 1
ATOM 714 C C . ILE A 1 88 ? 1.890 11.491 -7.195 1.00 97.44 88 ILE A C 1
ATOM 716 O O . ILE A 1 88 ? 1.020 12.220 -7.672 1.00 97.44 88 ILE A O 1
ATOM 720 N N . LYS A 1 89 ? 2.703 10.765 -7.960 1.00 96.81 89 LYS A N 1
ATOM 721 C CA . LYS A 1 89 ? 2.637 10.717 -9.421 1.00 96.81 89 LYS A CA 1
ATOM 722 C C . LYS A 1 89 ? 2.356 9.299 -9.884 1.00 96.81 89 LYS A C 1
ATOM 724 O O . LYS A 1 89 ? 3.170 8.416 -9.653 1.00 96.81 89 LYS A O 1
ATOM 729 N N . ILE A 1 90 ? 1.249 9.089 -10.591 1.00 97.12 90 ILE A N 1
ATOM 730 C CA . ILE A 1 90 ? 0.944 7.802 -11.228 1.00 97.12 90 ILE A CA 1
ATOM 731 C C . ILE A 1 90 ? 1.287 7.894 -12.713 1.00 97.12 90 ILE A C 1
ATOM 733 O O . ILE A 1 90 ? 0.696 8.685 -13.447 1.00 97.12 90 ILE A O 1
ATOM 737 N N . LEU A 1 91 ? 2.237 7.080 -13.162 1.00 94.94 91 LEU A N 1
ATOM 738 C CA . LEU A 1 91 ? 2.701 7.048 -14.545 1.00 94.94 91 LEU A CA 1
ATOM 739 C C . LEU A 1 91 ? 2.028 5.901 -15.294 1.00 94.94 91 LEU A C 1
ATOM 741 O O . LEU A 1 91 ? 2.397 4.748 -15.110 1.00 94.94 91 LEU A O 1
ATOM 745 N N . LYS A 1 92 ? 1.056 6.231 -16.154 1.00 93.00 92 LYS A N 1
ATOM 746 C CA . LYS A 1 92 ? 0.398 5.271 -17.064 1.00 93.00 92 LYS A CA 1
ATOM 747 C C . LYS A 1 92 ? 1.209 4.961 -18.320 1.00 93.00 92 LYS A C 1
ATOM 749 O O . LYS A 1 92 ? 0.918 4.009 -19.026 1.00 93.00 92 LYS A O 1
ATOM 754 N N . ASN A 1 93 ? 2.200 5.796 -18.601 1.00 89.56 93 ASN A N 1
ATOM 755 C CA . ASN A 1 93 ? 3.195 5.599 -19.640 1.00 89.56 93 ASN A CA 1
ATOM 756 C C . ASN A 1 93 ? 4.527 6.021 -19.030 1.00 89.56 93 ASN A C 1
ATOM 758 O O . ASN A 1 93 ? 4.694 7.190 -18.672 1.00 89.56 93 ASN A O 1
ATOM 762 N N . TYR A 1 94 ? 5.435 5.069 -18.843 1.00 88.44 94 TYR A N 1
ATOM 763 C CA . TYR A 1 94 ? 6.757 5.344 -18.307 1.00 88.44 94 TYR A CA 1
ATOM 764 C C . TYR A 1 94 ? 7.762 5.398 -19.450 1.00 88.44 94 TYR A C 1
ATOM 766 O O . TYR A 1 94 ? 7.864 4.468 -20.244 1.00 88.44 94 TYR A O 1
ATOM 774 N N . SER A 1 95 ? 8.514 6.492 -19.509 1.00 83.62 95 SER A N 1
ATOM 775 C CA . SER A 1 95 ? 9.722 6.587 -20.316 1.00 83.62 95 SER A CA 1
ATOM 776 C C . SER A 1 95 ? 10.834 7.064 -19.391 1.00 83.62 95 SER A C 1
ATOM 778 O O . SER A 1 95 ? 10.688 8.139 -18.797 1.00 83.62 95 SER A O 1
ATOM 780 N N . PRO A 1 96 ? 11.927 6.304 -19.240 1.00 76.81 96 PRO A N 1
ATOM 781 C CA . PRO A 1 96 ? 13.055 6.735 -18.432 1.00 76.81 96 PRO A CA 1
ATOM 782 C C . PRO A 1 96 ? 13.655 7.994 -19.064 1.00 76.81 96 PRO A C 1
ATOM 784 O O . PRO A 1 96 ? 13.950 8.027 -20.259 1.00 76.81 96 PRO A O 1
ATOM 787 N N . SER A 1 97 ? 13.822 9.054 -18.274 1.00 75.81 97 SER A N 1
ATOM 788 C CA . SER A 1 97 ? 14.646 10.187 -18.709 1.00 75.81 97 SER A CA 1
ATOM 789 C C . SER A 1 97 ? 16.103 9.939 -18.323 1.00 75.81 97 SER A C 1
ATOM 791 O O . SER A 1 97 ? 16.372 9.325 -17.291 1.00 75.81 97 SER A O 1
ATOM 793 N N . ILE A 1 98 ? 17.038 10.452 -19.130 1.00 63.72 98 ILE A N 1
ATOM 794 C CA . ILE A 1 98 ? 18.494 10.209 -19.031 1.00 63.72 98 ILE A CA 1
ATOM 795 C C . ILE A 1 98 ? 19.067 10.480 -17.620 1.00 63.72 98 ILE A C 1
ATOM 797 O O . ILE A 1 98 ? 20.103 9.933 -17.265 1.00 63.72 98 ILE A O 1
ATOM 801 N N . ASN A 1 99 ? 18.379 11.269 -16.783 1.00 67.00 99 ASN A N 1
ATOM 802 C CA . ASN A 1 99 ? 18.818 11.632 -15.432 1.00 67.00 99 ASN A CA 1
ATOM 803 C C . ASN A 1 99 ? 17.772 11.367 -14.330 1.00 67.00 99 ASN A C 1
ATOM 805 O O . ASN A 1 99 ? 17.851 11.959 -13.250 1.00 67.00 99 ASN A O 1
ATOM 809 N N . GLN A 1 100 ? 16.777 10.509 -14.570 1.00 79.75 100 GLN A N 1
ATOM 810 C CA . GLN A 1 100 ? 15.790 10.177 -13.541 1.00 79.75 100 GLN A CA 1
ATOM 811 C C . GLN A 1 100 ? 16.405 9.270 -12.476 1.00 79.75 100 GLN A C 1
ATOM 813 O O . GLN A 1 100 ? 16.615 8.084 -12.704 1.00 79.75 100 GLN A O 1
ATOM 818 N N . LYS A 1 101 ? 16.670 9.831 -11.295 1.00 87.19 101 LYS A N 1
ATOM 819 C CA . LYS A 1 101 ? 17.190 9.091 -10.143 1.00 87.19 101 LYS A CA 1
ATOM 820 C C . LYS A 1 101 ? 16.162 9.027 -9.026 1.00 87.19 101 LYS A C 1
ATOM 822 O O . LYS A 1 101 ? 15.489 10.019 -8.738 1.00 87.19 101 LYS A O 1
ATOM 827 N N . TYR A 1 102 ? 16.100 7.859 -8.403 1.00 90.88 102 TYR A N 1
ATOM 828 C CA . TYR A 1 102 ? 15.298 7.582 -7.222 1.00 90.88 102 TYR A CA 1
ATOM 829 C C . TYR A 1 102 ? 16.217 7.207 -6.064 1.00 90.88 102 TYR A C 1
ATOM 831 O O . TYR A 1 102 ? 17.196 6.484 -6.248 1.00 90.88 102 TYR A O 1
ATOM 839 N N . ASP A 1 103 ? 15.885 7.701 -4.876 1.00 89.50 103 ASP A N 1
ATOM 840 C CA . ASP A 1 103 ? 16.551 7.344 -3.627 1.00 89.50 103 ASP A CA 1
ATOM 841 C C . ASP A 1 103 ? 16.144 5.928 -3.183 1.00 89.50 103 ASP A C 1
ATOM 843 O O . ASP A 1 103 ? 16.954 5.198 -2.606 1.00 89.50 103 ASP A O 1
ATOM 847 N N . LEU A 1 104 ? 14.908 5.510 -3.502 1.00 91.00 104 LEU A N 1
ATOM 848 C CA . LEU A 1 104 ? 14.426 4.144 -3.290 1.00 91.00 104 LEU A CA 1
ATOM 849 C C . LEU A 1 104 ? 13.530 3.640 -4.447 1.00 91.00 104 LEU A C 1
ATOM 851 O O . LEU A 1 104 ? 12.588 4.338 -4.823 1.00 91.00 104 LEU A O 1
ATOM 855 N N . PRO A 1 105 ? 13.743 2.403 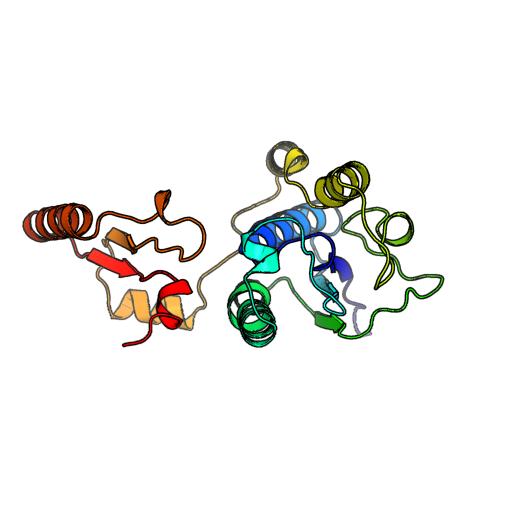-4.936 1.00 89.75 105 PRO A N 1
ATOM 856 C CA . PRO A 1 105 ? 14.919 1.575 -4.684 1.00 89.75 105 PRO A CA 1
ATOM 857 C C . PRO A 1 105 ? 16.204 2.212 -5.221 1.00 89.75 105 PRO A C 1
ATOM 859 O O . PRO A 1 105 ? 16.216 2.840 -6.280 1.00 89.75 105 PRO A O 1
ATOM 862 N N . SER A 1 106 ? 17.308 2.011 -4.500 1.00 82.75 106 SER A N 1
ATOM 863 C CA . SER A 1 106 ? 18.627 2.451 -4.957 1.00 82.75 106 SER A CA 1
ATOM 864 C C . SER A 1 106 ? 18.990 1.744 -6.267 1.00 82.75 106 SER A C 1
ATOM 866 O O . SER A 1 106 ? 18.904 0.517 -6.324 1.00 82.75 106 SER A O 1
ATOM 868 N N . ASN A 1 107 ? 19.467 2.491 -7.266 1.00 82.00 107 ASN A N 1
ATOM 869 C CA . ASN A 1 107 ? 19.810 2.006 -8.614 1.00 82.00 107 ASN A CA 1
ATOM 870 C C . ASN A 1 107 ? 18.618 1.579 -9.492 1.00 82.00 107 ASN A C 1
ATOM 872 O O . ASN A 1 107 ? 18.806 0.798 -10.427 1.00 82.00 107 ASN A O 1
ATOM 876 N N . TYR A 1 108 ? 17.405 2.079 -9.229 1.00 86.75 108 TYR A N 1
ATOM 877 C CA . TYR A 1 108 ? 16.256 1.827 -10.108 1.00 86.75 108 TYR A CA 1
ATOM 878 C C . TYR A 1 108 ? 16.550 2.158 -11.584 1.00 86.75 108 TYR A C 1
ATOM 880 O O . TYR A 1 108 ? 16.175 1.407 -12.477 1.00 86.75 108 TYR A O 1
ATOM 888 N N . ASP A 1 109 ? 17.302 3.231 -11.842 1.00 82.81 109 ASP A N 1
ATOM 889 C CA . ASP A 1 109 ? 17.741 3.679 -13.171 1.00 82.81 109 ASP A CA 1
ATOM 890 C C . ASP A 1 109 ? 18.550 2.635 -13.957 1.00 82.81 109 ASP A C 1
ATOM 892 O O . ASP A 1 109 ? 18.629 2.717 -15.180 1.00 82.81 109 ASP A O 1
ATOM 896 N N . LYS A 1 110 ? 19.129 1.642 -13.276 1.00 81.19 110 LYS A N 1
ATOM 897 C CA . LYS A 1 110 ? 19.934 0.574 -13.888 1.00 81.19 110 LYS A CA 1
ATOM 898 C C . LYS A 1 110 ? 19.208 -0.764 -13.989 1.00 81.19 110 LYS A C 1
ATOM 900 O O . LYS A 1 110 ? 19.716 -1.663 -14.648 1.00 81.19 110 LYS A O 1
ATOM 905 N N . MET A 1 111 ? 18.093 -0.927 -13.279 1.00 79.12 111 MET A N 1
ATOM 906 C CA . MET A 1 111 ? 17.411 -2.219 -13.105 1.00 79.12 111 MET A CA 1
ATOM 907 C C . MET A 1 111 ? 15.908 -2.143 -13.402 1.00 79.12 111 MET A C 1
ATOM 909 O O . MET A 1 111 ? 15.160 -3.040 -13.009 1.00 79.12 111 MET A O 1
ATOM 913 N N . TYR A 1 112 ? 15.455 -1.065 -14.048 1.00 80.56 112 TYR A N 1
ATOM 914 C CA . TYR A 1 112 ? 14.078 -0.947 -14.510 1.00 80.56 112 TYR A CA 1
ATOM 915 C C . TYR A 1 112 ? 13.846 -1.858 -15.719 1.00 80.56 112 TYR A C 1
ATOM 917 O O . TYR A 1 112 ? 14.742 -2.077 -16.532 1.00 80.56 112 TYR A O 1
ATOM 925 N N . HIS A 1 113 ? 12.616 -2.349 -15.846 1.00 82.12 113 HIS A N 1
ATOM 926 C CA . HIS A 1 113 ? 12.199 -3.209 -16.956 1.00 82.12 113 HIS A CA 1
ATOM 927 C C . HIS A 1 113 ? 11.439 -2.405 -18.004 1.00 82.12 113 HIS A C 1
ATOM 929 O O . HIS A 1 113 ? 10.598 -1.574 -17.635 1.00 82.12 113 HIS A O 1
ATOM 935 N N . ASN A 1 114 ? 11.698 -2.623 -19.296 1.00 81.25 114 ASN A N 1
ATOM 936 C CA . ASN A 1 114 ? 10.909 -1.967 -20.339 1.00 81.25 114 ASN A CA 1
ATOM 937 C C . ASN A 1 114 ? 9.536 -2.622 -20.467 1.00 81.25 114 ASN A C 1
ATOM 939 O O . ASN A 1 114 ? 9.346 -3.818 -20.243 1.00 81.25 114 ASN A O 1
ATOM 943 N N . LYS A 1 115 ? 8.549 -1.817 -20.856 1.00 79.62 115 LYS A N 1
ATOM 944 C CA . LYS A 1 115 ? 7.202 -2.317 -21.109 1.00 79.62 115 LYS A CA 1
ATOM 945 C C . LYS A 1 115 ? 7.227 -3.325 -22.264 1.00 79.62 115 LYS A C 1
ATOM 947 O O . LYS A 1 115 ? 7.685 -2.996 -23.353 1.00 79.62 115 LYS A O 1
ATOM 952 N N . GLY A 1 116 ? 6.671 -4.512 -22.030 1.00 74.12 116 GLY A N 1
ATOM 953 C CA . GLY A 1 116 ? 6.550 -5.572 -23.036 1.00 74.12 116 GLY A CA 1
ATOM 954 C C . GLY A 1 116 ? 7.754 -6.510 -23.131 1.00 74.12 116 GLY A C 1
ATOM 955 O O . GLY A 1 116 ? 7.681 -7.491 -23.866 1.00 74.12 116 GLY A O 1
ATOM 956 N N . GLU A 1 117 ? 8.830 -6.259 -22.383 1.00 82.69 117 GLU A N 1
ATOM 957 C CA . GLU A 1 117 ? 9.922 -7.222 -22.247 1.00 82.69 117 GLU A CA 1
ATOM 958 C C . GLU A 1 117 ? 9.550 -8.295 -21.218 1.00 82.69 117 GLU A C 1
ATOM 960 O O . GLU A 1 117 ? 8.989 -8.003 -20.159 1.00 82.69 117 GLU A O 1
ATOM 965 N N . ALA A 1 118 ? 9.846 -9.553 -21.543 1.00 80.56 118 ALA A N 1
ATOM 966 C CA . ALA A 1 118 ? 9.684 -10.647 -20.598 1.00 80.56 118 ALA A CA 1
ATOM 967 C C . ALA A 1 118 ? 10.754 -10.535 -19.507 1.00 80.56 118 ALA A C 1
ATOM 969 O O . ALA A 1 118 ? 11.938 -10.408 -19.811 1.00 80.56 118 ALA A O 1
ATOM 970 N N . ILE A 1 119 ? 10.336 -10.622 -18.247 1.00 83.81 119 ILE A N 1
ATOM 971 C CA . ILE A 1 119 ? 11.236 -10.658 -17.097 1.00 83.81 119 ILE A CA 1
ATOM 972 C C . ILE A 1 119 ? 11.470 -12.111 -16.687 1.00 83.81 119 ILE A C 1
ATOM 974 O O . ILE A 1 119 ? 10.520 -12.867 -16.476 1.00 83.81 119 ILE A O 1
ATOM 978 N N . THR A 1 120 ? 12.728 -12.530 -16.572 1.00 85.62 120 THR A N 1
ATOM 979 C CA . THR A 1 120 ? 13.025 -13.862 -16.032 1.00 85.62 120 THR A CA 1
ATOM 980 C C . THR A 1 120 ? 12.752 -13.898 -14.527 1.00 85.62 120 THR A C 1
ATOM 982 O O . THR A 1 120 ? 12.856 -12.887 -13.833 1.00 85.62 120 THR A O 1
ATOM 985 N N . GLU A 1 121 ? 12.469 -15.079 -13.973 1.00 85.31 121 GLU A N 1
ATOM 986 C CA . GLU A 1 121 ? 12.278 -15.239 -12.524 1.00 85.31 121 GLU A CA 1
ATOM 987 C C . GLU A 1 121 ? 13.486 -14.725 -11.720 1.00 85.31 121 GLU A C 1
ATOM 989 O O . GLU A 1 121 ? 13.328 -14.050 -10.703 1.00 85.31 121 GLU A O 1
ATOM 994 N N . LYS A 1 122 ? 14.707 -14.978 -12.207 1.00 87.50 122 LYS A N 1
ATOM 995 C CA . LYS A 1 122 ? 15.945 -14.510 -11.571 1.00 87.50 122 LYS A CA 1
ATOM 996 C C . LYS A 1 122 ? 16.031 -12.982 -11.533 1.00 87.50 122 LYS A C 1
ATOM 998 O O . LYS A 1 122 ? 16.414 -12.423 -10.506 1.00 87.50 122 LYS A O 1
ATOM 1003 N N . GLU A 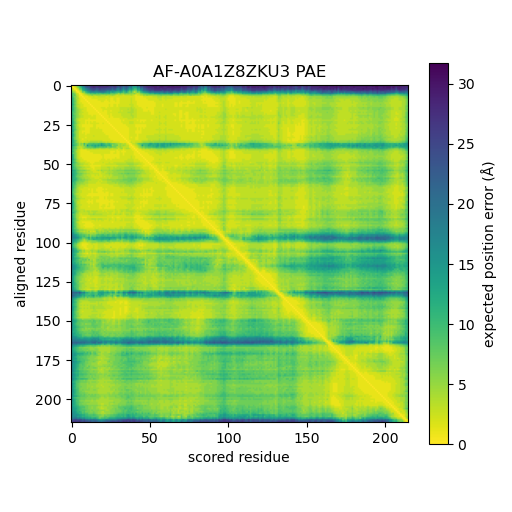1 123 ? 15.701 -12.315 -12.636 1.00 85.94 123 GLU A N 1
ATOM 1004 C CA . GLU A 1 123 ? 15.688 -10.850 -12.716 1.00 85.94 123 GLU A CA 1
ATOM 1005 C C . GLU A 1 123 ? 14.597 -10.260 -11.832 1.00 85.94 123 GLU A C 1
ATOM 1007 O O . GLU A 1 123 ? 14.862 -9.316 -11.092 1.00 85.94 123 GLU A O 1
ATOM 1012 N N . LEU A 1 124 ? 13.404 -10.860 -11.836 1.00 84.00 124 LEU A N 1
ATOM 1013 C CA . LEU A 1 124 ? 12.308 -10.443 -10.973 1.00 84.00 124 LEU A CA 1
ATOM 1014 C C . LEU A 1 124 ? 12.703 -10.538 -9.501 1.00 84.00 124 LEU A C 1
ATOM 1016 O O . LEU A 1 124 ? 12.523 -9.572 -8.764 1.00 84.00 124 LEU A O 1
ATOM 1020 N N . LEU A 1 125 ? 13.283 -11.661 -9.070 1.00 85.62 125 LEU A N 1
ATOM 1021 C CA . LEU A 1 125 ? 13.749 -11.833 -7.695 1.00 85.62 125 LEU A CA 1
ATOM 1022 C C . LEU A 1 125 ? 14.805 -10.785 -7.326 1.00 85.62 125 LEU A C 1
ATOM 1024 O O . LEU A 1 125 ? 14.689 -10.159 -6.273 1.00 85.62 125 LEU A O 1
ATOM 1028 N N . ALA A 1 126 ? 15.786 -10.538 -8.198 1.00 85.62 126 ALA A N 1
ATOM 1029 C CA . ALA A 1 126 ? 16.808 -9.516 -7.975 1.00 85.62 126 ALA A CA 1
ATOM 1030 C C . ALA A 1 126 ? 16.212 -8.099 -7.874 1.00 85.62 126 ALA A C 1
ATOM 1032 O O . ALA A 1 126 ? 16.586 -7.333 -6.987 1.00 85.62 126 ALA A O 1
ATOM 1033 N N . SER A 1 127 ? 15.252 -7.760 -8.737 1.00 85.62 127 SER A N 1
ATOM 1034 C CA . SER A 1 127 ? 14.537 -6.484 -8.694 1.00 85.62 127 SER A CA 1
ATOM 1035 C C . SER A 1 127 ? 13.667 -6.356 -7.441 1.00 85.62 127 SER A C 1
ATOM 1037 O O . SER A 1 127 ? 13.681 -5.311 -6.794 1.00 85.62 127 SER A O 1
ATOM 1039 N N . MET A 1 128 ? 12.952 -7.415 -7.046 1.00 85.50 128 MET A N 1
ATOM 1040 C CA . MET A 1 128 ? 12.144 -7.448 -5.824 1.00 85.50 128 MET A CA 1
ATOM 1041 C C . MET A 1 128 ? 13.000 -7.260 -4.568 1.00 85.50 128 MET A C 1
ATOM 1043 O O . MET A 1 128 ? 12.551 -6.594 -3.638 1.00 85.50 128 MET A O 1
ATOM 1047 N N . GLU A 1 129 ? 14.229 -7.788 -4.529 1.00 83.62 129 GLU A N 1
ATOM 1048 C CA . GLU A 1 129 ? 15.150 -7.582 -3.400 1.00 83.62 129 GLU A CA 1
ATOM 1049 C C . GLU A 1 129 ? 15.426 -6.098 -3.114 1.00 83.62 129 GLU A C 1
ATOM 1051 O O . GLU A 1 129 ? 15.615 -5.715 -1.959 1.00 83.62 129 GLU A O 1
ATOM 1056 N N . LEU A 1 130 ? 15.359 -5.228 -4.127 1.00 82.50 130 LEU A N 1
ATOM 1057 C CA . LEU A 1 130 ? 15.524 -3.785 -3.934 1.00 82.50 130 LEU A CA 1
ATOM 1058 C C . LEU A 1 130 ? 14.373 -3.147 -3.140 1.00 82.50 130 LEU A C 1
ATOM 1060 O O . LEU A 1 130 ? 14.562 -2.126 -2.477 1.00 82.50 130 LEU A O 1
ATOM 1064 N N . TYR A 1 131 ? 13.191 -3.756 -3.205 1.00 84.69 131 TYR A N 1
ATOM 1065 C CA . TYR A 1 131 ? 11.995 -3.350 -2.473 1.00 84.69 131 TYR A CA 1
ATOM 1066 C C . TYR A 1 131 ? 11.852 -4.093 -1.140 1.00 84.69 131 TYR A C 1
ATOM 1068 O O . TYR A 1 131 ? 11.006 -3.726 -0.320 1.00 84.69 131 TYR A O 1
ATOM 1076 N N . ARG A 1 132 ? 12.643 -5.154 -0.922 1.00 72.75 132 ARG A N 1
ATOM 1077 C CA . ARG A 1 132 ? 12.389 -6.121 0.143 1.00 72.75 132 ARG A CA 1
ATOM 1078 C C . ARG A 1 132 ? 12.886 -5.702 1.527 1.00 72.75 132 ARG A C 1
ATOM 1080 O O . ARG A 1 132 ? 13.813 -4.902 1.676 1.00 72.75 132 ARG A O 1
ATOM 1087 N N . PRO A 1 133 ? 12.297 -6.317 2.570 1.00 58.50 133 PRO A N 1
ATOM 1088 C CA . PRO A 1 133 ? 12.461 -5.904 3.954 1.00 58.50 133 PRO A CA 1
ATOM 1089 C C . PRO A 1 133 ? 13.712 -6.409 4.671 1.00 58.50 133 PRO A C 1
ATOM 1091 O O . PRO A 1 133 ? 13.841 -6.160 5.865 1.00 58.50 133 PRO A O 1
ATOM 1094 N N . SER A 1 134 ? 14.642 -7.114 4.021 1.00 63.03 134 SER A N 1
ATOM 1095 C CA . SER A 1 134 ? 15.823 -7.682 4.705 1.00 63.03 134 SER A CA 1
ATOM 1096 C C . SER A 1 134 ? 16.675 -6.617 5.424 1.00 63.03 134 SER A C 1
ATOM 1098 O O . SER A 1 134 ? 17.406 -6.919 6.365 1.00 63.03 134 SER A O 1
ATOM 1100 N N . ARG A 1 135 ? 16.510 -5.338 5.058 1.00 67.81 135 ARG A N 1
ATOM 1101 C CA . ARG A 1 135 ? 17.120 -4.173 5.717 1.00 67.81 135 ARG A CA 1
ATOM 1102 C C . ARG A 1 135 ? 16.323 -3.600 6.899 1.00 67.81 135 ARG A C 1
ATOM 1104 O O . ARG A 1 135 ? 16.872 -2.776 7.624 1.00 67.81 135 ARG A O 1
ATOM 1111 N N . PHE A 1 136 ? 15.083 -4.029 7.145 1.00 81.44 136 PHE A N 1
ATOM 1112 C CA . PHE A 1 136 ? 14.206 -3.467 8.184 1.00 81.44 136 PHE A CA 1
ATOM 1113 C C . PHE A 1 136 ? 14.821 -3.590 9.571 1.00 81.44 136 PHE A C 1
ATOM 1115 O O . PHE A 1 136 ? 14.903 -2.602 10.289 1.00 81.44 136 PHE A O 1
ATOM 1122 N N . MET A 1 137 ? 15.330 -4.767 9.939 1.00 83.19 137 MET A N 1
ATOM 1123 C CA . MET A 1 137 ? 15.933 -4.932 11.264 1.00 83.19 137 MET A CA 1
ATOM 1124 C C . MET A 1 137 ? 17.106 -3.978 11.477 1.00 83.19 137 MET A C 1
ATOM 1126 O O . MET A 1 137 ? 17.202 -3.361 12.533 1.00 83.19 137 MET A O 1
ATOM 1130 N N . LYS A 1 138 ? 17.937 -3.774 10.450 1.00 87.69 138 LYS A N 1
ATOM 1131 C CA . LYS A 1 138 ? 19.040 -2.815 10.510 1.00 87.69 138 LYS A CA 1
ATOM 1132 C C . LYS A 1 138 ? 18.532 -1.376 10.631 1.00 87.69 138 LYS A C 1
ATOM 1134 O O . LYS A 1 138 ? 19.077 -0.616 11.420 1.00 87.69 138 LYS A O 1
ATOM 1139 N N . LEU A 1 139 ? 17.507 -0.980 9.878 1.00 89.50 139 LEU A N 1
ATOM 1140 C CA . LEU A 1 139 ? 16.936 0.372 9.966 1.00 89.50 139 LEU A CA 1
ATOM 1141 C C . LEU A 1 139 ? 16.326 0.634 11.350 1.00 89.50 139 LEU A C 1
ATOM 1143 O O . LEU A 1 139 ? 16.595 1.672 11.948 1.00 89.50 139 LEU A O 1
ATOM 1147 N N . TYR A 1 140 ? 15.584 -0.335 11.884 1.00 91.06 140 TYR A N 1
ATOM 1148 C CA . TYR A 1 140 ? 15.011 -0.270 13.226 1.00 91.06 140 TYR A CA 1
ATOM 1149 C C . TYR A 1 140 ? 16.096 -0.173 14.307 1.00 91.06 140 TYR A C 1
ATOM 1151 O O . TYR A 1 140 ? 16.037 0.701 15.166 1.00 91.06 140 TYR A O 1
ATOM 1159 N N . GLN A 1 141 ? 17.138 -1.010 14.225 1.00 92.06 141 GLN A N 1
ATOM 1160 C CA . GLN A 1 141 ? 18.290 -0.966 15.137 1.00 92.06 141 GLN A CA 1
ATOM 1161 C C . GLN A 1 141 ? 19.043 0.370 15.085 1.00 92.06 141 GLN A C 1
ATOM 1163 O O . GLN A 1 141 ? 19.607 0.787 16.090 1.00 92.06 141 GLN A O 1
ATOM 1168 N N . ASN A 1 142 ? 19.027 1.058 13.939 1.00 92.56 142 ASN A N 1
ATOM 1169 C CA . ASN A 1 142 ? 19.594 2.400 13.788 1.00 92.56 142 ASN A CA 1
ATOM 1170 C C . ASN A 1 142 ? 18.624 3.524 14.206 1.00 92.56 142 ASN A C 1
ATOM 1172 O O . ASN A 1 142 ? 18.917 4.694 13.980 1.00 92.56 142 ASN A O 1
ATOM 1176 N N . GLY A 1 143 ? 17.485 3.192 14.824 1.00 94.31 143 GLY A N 1
ATOM 1177 C CA . GLY A 1 143 ? 16.564 4.158 15.425 1.00 94.31 143 GLY A CA 1
ATOM 1178 C C . GLY A 1 143 ? 15.412 4.620 14.531 1.00 94.31 143 GLY A C 1
ATOM 1179 O O . GLY A 1 143 ? 14.719 5.566 14.900 1.00 94.31 143 GLY A O 1
ATOM 1180 N N . ALA A 1 144 ? 15.176 3.985 13.378 1.00 94.31 144 ALA A N 1
ATOM 1181 C CA . ALA A 1 144 ? 14.009 4.304 12.556 1.00 94.31 144 ALA A CA 1
ATOM 1182 C C . ALA A 1 144 ? 12.702 3.847 13.228 1.00 94.31 144 ALA A C 1
ATOM 1184 O O . ALA A 1 144 ? 12.582 2.712 13.695 1.00 94.31 144 ALA A O 1
ATOM 1185 N N . ASN A 1 145 ? 11.687 4.709 13.219 1.00 93.25 145 ASN A N 1
ATOM 1186 C CA . ASN A 1 145 ? 10.338 4.384 13.664 1.00 93.25 145 ASN A CA 1
ATOM 1187 C C . ASN A 1 145 ? 9.518 3.787 12.513 1.00 93.25 145 ASN A C 1
ATOM 1189 O O . ASN A 1 145 ? 9.316 4.436 11.490 1.00 93.25 145 ASN A O 1
ATOM 1193 N N . PHE A 1 146 ? 8.987 2.578 12.707 1.00 92.88 146 PHE A N 1
ATOM 1194 C CA . PHE A 1 146 ? 8.147 1.892 11.714 1.00 92.88 146 PHE A CA 1
ATOM 1195 C C . PHE A 1 146 ? 6.647 2.133 11.891 1.00 92.88 146 PHE A C 1
ATOM 1197 O O . PHE A 1 146 ? 5.855 1.782 11.019 1.00 92.88 146 PHE A O 1
ATOM 1204 N N . LYS A 1 147 ? 6.237 2.756 12.999 1.00 92.56 147 LYS A N 1
ATOM 1205 C CA . LYS A 1 147 ? 4.843 3.132 13.259 1.00 92.56 147 LYS A CA 1
ATOM 1206 C C . LYS A 1 147 ? 4.539 4.472 12.590 1.00 92.56 147 LYS A C 1
ATOM 1208 O O . LYS A 1 147 ? 4.394 5.490 13.267 1.00 92.56 147 LYS A O 1
ATOM 1213 N N . ILE A 1 148 ? 4.523 4.461 11.258 1.00 92.00 148 ILE A N 1
ATOM 1214 C CA . ILE A 1 148 ? 4.339 5.669 10.439 1.00 92.00 148 ILE A CA 1
ATOM 1215 C C . ILE A 1 148 ? 2.877 5.913 10.062 1.00 92.00 148 ILE A C 1
ATOM 1217 O O . ILE A 1 148 ? 2.473 7.059 9.907 1.00 92.00 148 ILE A O 1
ATOM 1221 N N . PHE A 1 149 ? 2.078 4.850 9.960 1.00 91.75 149 PHE A N 1
ATOM 1222 C CA . PHE A 1 149 ? 0.659 4.956 9.644 1.00 91.75 149 PHE A CA 1
ATOM 1223 C C . PHE A 1 149 ? -0.129 5.336 10.888 1.00 91.75 149 PHE A C 1
ATOM 1225 O O . PHE A 1 149 ? 0.023 4.718 11.947 1.00 91.75 149 PHE A O 1
ATOM 1232 N N . LYS A 1 150 ? -0.992 6.338 10.745 1.00 85.06 150 LYS A N 1
ATOM 1233 C CA . LYS A 1 150 ? -1.901 6.783 11.798 1.0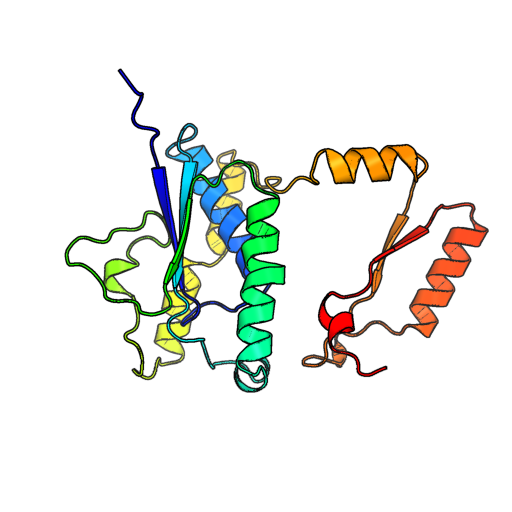0 85.06 150 LYS A CA 1
ATOM 1234 C C . LYS A 1 150 ? -3.304 6.906 11.225 1.00 85.06 150 LYS A C 1
ATOM 1236 O O . LYS A 1 150 ? -3.476 7.298 10.075 1.00 85.06 150 LYS A O 1
ATOM 1241 N N . GLY A 1 151 ? -4.309 6.565 12.029 1.00 83.81 151 GLY A N 1
ATOM 1242 C CA . GLY A 1 151 ? -5.690 6.891 11.683 1.00 83.81 151 GLY A CA 1
ATOM 1243 C C . GLY A 1 151 ? -5.832 8.403 11.519 1.00 83.81 151 GLY A C 1
ATOM 1244 O O . GLY A 1 151 ? -5.171 9.156 12.237 1.00 83.81 151 GLY A O 1
ATOM 1245 N N . THR A 1 152 ? -6.681 8.842 10.591 1.00 82.81 152 THR A N 1
ATOM 1246 C CA . THR A 1 152 ? -6.976 10.270 10.427 1.00 82.81 152 THR A CA 1
ATOM 1247 C C . THR A 1 152 ? -7.603 10.829 11.703 1.00 82.81 152 THR A C 1
ATOM 1249 O O . THR A 1 152 ? -8.265 10.099 12.446 1.00 82.81 152 THR A O 1
ATOM 1252 N N . ASP A 1 153 ? -7.447 12.129 11.956 1.00 83.75 153 ASP A N 1
ATOM 1253 C CA . ASP A 1 153 ? -8.049 12.769 13.134 1.00 83.75 153 ASP A CA 1
ATOM 1254 C C . ASP A 1 153 ? -9.561 12.551 13.191 1.00 83.75 153 ASP A C 1
ATOM 1256 O O . ASP A 1 153 ? -10.104 12.225 14.246 1.00 83.75 153 ASP A O 1
ATOM 1260 N N . HIS A 1 154 ? -10.225 12.625 12.034 1.00 85.50 154 HIS A N 1
ATOM 1261 C CA . HIS A 1 154 ? -11.647 12.330 11.914 1.00 85.50 154 HIS A CA 1
ATOM 1262 C C . HIS A 1 154 ? -11.975 10.891 12.335 1.00 85.50 154 HIS A C 1
ATOM 1264 O O . HIS A 1 154 ? -12.865 10.685 13.157 1.00 85.50 154 HIS A O 1
ATOM 1270 N N . ALA A 1 155 ? -11.247 9.893 11.821 1.00 84.19 155 ALA A N 1
ATOM 1271 C CA . ALA A 1 155 ? -11.473 8.493 12.179 1.00 84.19 155 ALA A CA 1
ATOM 1272 C C . ALA A 1 155 ? -11.211 8.241 13.672 1.00 84.19 155 ALA A C 1
ATOM 1274 O O . ALA A 1 155 ? -12.021 7.608 14.348 1.00 84.19 155 ALA A O 1
ATOM 1275 N N . ASN A 1 156 ? -10.123 8.797 14.211 1.00 84.69 156 ASN A N 1
ATOM 1276 C CA . ASN A 1 156 ? -9.796 8.692 15.631 1.00 84.69 156 ASN A CA 1
ATOM 1277 C C . ASN A 1 156 ? -10.872 9.346 16.510 1.00 84.69 156 ASN A C 1
ATOM 1279 O O . ASN A 1 156 ? -11.202 8.819 17.571 1.00 84.69 156 ASN A O 1
ATOM 1283 N N . GLN A 1 157 ? -11.429 10.483 16.085 1.00 86.12 157 GLN A N 1
ATOM 1284 C CA . GLN A 1 157 ? -12.509 11.156 16.800 1.00 86.12 157 GLN A CA 1
ATOM 1285 C C . GLN A 1 157 ? -13.804 10.339 16.758 1.00 86.12 157 GLN A C 1
ATOM 1287 O O . GLN A 1 157 ? -14.439 10.172 17.795 1.00 86.12 157 GLN A O 1
ATOM 1292 N N . GLN A 1 158 ? -14.167 9.777 15.602 1.00 84.94 158 GLN A N 1
ATOM 1293 C CA . GLN A 1 158 ? -15.342 8.910 15.473 1.00 84.94 158 GLN A CA 1
ATOM 1294 C C . GLN A 1 158 ? -15.236 7.668 16.358 1.00 84.94 158 GLN A C 1
ATOM 1296 O O . GLN A 1 158 ? -16.188 7.344 17.066 1.00 84.94 158 GLN A O 1
ATOM 1301 N N . ILE A 1 159 ? -14.068 7.019 16.387 1.00 84.00 159 ILE A N 1
ATOM 1302 C CA . ILE A 1 159 ? -13.796 5.881 17.275 1.00 84.00 159 ILE A CA 1
ATOM 1303 C C . ILE A 1 159 ? -13.971 6.293 18.740 1.00 84.00 159 ILE A C 1
ATOM 1305 O O . ILE A 1 159 ? -14.688 5.622 19.469 1.00 84.00 159 ILE A O 1
ATOM 1309 N N . LYS A 1 160 ? -13.391 7.425 19.162 1.00 82.88 160 LYS A N 1
ATOM 1310 C CA . LYS A 1 160 ? -13.515 7.921 20.545 1.00 82.88 160 LYS A CA 1
ATOM 1311 C C . LYS A 1 160 ? -14.949 8.264 20.954 1.00 82.88 160 LYS A C 1
ATOM 1313 O O . LYS A 1 160 ? -15.275 8.151 22.128 1.00 82.88 160 LYS A O 1
ATOM 1318 N N . LEU A 1 161 ? -15.773 8.741 20.019 1.00 83.12 161 LEU A N 1
ATOM 1319 C CA . LEU A 1 161 ? -17.172 9.092 20.285 1.00 83.12 161 LEU A CA 1
ATOM 1320 C C . LEU A 1 161 ? -18.097 7.870 20.271 1.00 83.12 161 LEU A C 1
ATOM 1322 O O . LEU A 1 161 ? -19.097 7.863 20.982 1.00 83.12 161 LEU A O 1
ATOM 1326 N N . SER A 1 162 ? -17.784 6.870 19.446 1.00 80.56 162 SER A N 1
ATOM 1327 C CA . SER A 1 162 ? -18.688 5.748 19.156 1.00 80.56 162 SER A CA 1
ATOM 1328 C C . SER A 1 162 ? -18.352 4.474 19.927 1.00 80.56 162 SER A C 1
ATOM 1330 O O . SER A 1 162 ? -19.206 3.602 20.061 1.00 80.56 162 SER A O 1
ATOM 1332 N N . LEU A 1 163 ? -17.113 4.332 20.397 1.00 81.06 163 LEU A N 1
ATOM 1333 C CA . LEU A 1 163 ? -16.621 3.134 21.065 1.00 81.06 163 LEU A CA 1
ATOM 1334 C C . LEU A 1 163 ? -16.115 3.487 22.462 1.00 81.06 163 LEU A C 1
ATOM 1336 O O . LEU A 1 163 ? -15.510 4.537 22.678 1.00 81.06 163 LEU A O 1
ATOM 1340 N N . ASN A 1 164 ? -16.349 2.581 23.412 1.00 72.50 164 ASN A N 1
ATOM 1341 C CA . ASN A 1 164 ? -15.713 2.657 24.722 1.00 72.50 164 ASN A CA 1
ATOM 1342 C C . ASN A 1 164 ? -14.181 2.588 24.558 1.00 72.50 164 ASN A C 1
ATOM 1344 O O . ASN A 1 164 ? -13.684 2.076 23.555 1.00 72.50 164 ASN A O 1
ATOM 1348 N N . SER A 1 165 ? -13.412 3.071 25.537 1.00 70.06 165 SER A N 1
ATOM 1349 C CA . SER A 1 165 ? -11.942 3.046 25.478 1.00 70.06 165 SER A CA 1
ATOM 1350 C C . SER A 1 165 ? -11.356 1.632 25.396 1.00 70.06 165 SER A C 1
ATOM 1352 O O . SER A 1 165 ? -10.208 1.476 24.984 1.00 70.06 165 SER A O 1
ATOM 1354 N N . GLU A 1 166 ? -12.137 0.612 25.759 1.00 84.69 166 GLU A N 1
ATOM 1355 C CA . GLU A 1 166 ? -11.775 -0.800 25.668 1.00 84.69 166 GLU A CA 1
ATOM 1356 C C . GLU A 1 166 ? -12.658 -1.515 24.640 1.00 84.69 166 GLU A C 1
ATOM 1358 O O . GLU A 1 166 ? -13.854 -1.729 24.852 1.00 84.69 166 GLU A O 1
ATOM 1363 N N . TYR A 1 167 ? -12.059 -1.892 23.513 1.00 90.31 167 TYR A N 1
ATOM 1364 C CA . TYR A 1 167 ? -12.707 -2.676 22.469 1.00 90.31 167 TYR A CA 1
ATOM 1365 C C . TYR A 1 167 ? -11.731 -3.688 21.871 1.00 90.31 167 TYR A C 1
ATOM 1367 O O . TYR A 1 167 ? -10.513 -3.498 21.886 1.00 90.31 167 TYR A O 1
ATOM 1375 N N . ILE A 1 168 ? -12.285 -4.762 21.318 1.00 92.19 168 ILE A N 1
ATOM 1376 C CA . ILE A 1 168 ? -11.550 -5.792 20.588 1.00 92.19 168 ILE A CA 1
ATOM 1377 C C . ILE A 1 168 ? -11.893 -5.659 19.110 1.00 92.19 168 ILE A C 1
ATOM 1379 O O . ILE A 1 168 ? -13.063 -5.584 18.743 1.00 92.19 168 ILE A O 1
ATOM 1383 N N . VAL A 1 169 ? -10.876 -5.641 18.251 1.00 91.62 169 VAL A N 1
ATOM 1384 C CA . VAL A 1 169 ? -11.063 -5.641 16.797 1.00 91.62 169 VAL A CA 1
ATOM 1385 C C . VAL A 1 169 ? -10.887 -7.057 16.269 1.00 91.62 169 VAL A C 1
ATOM 1387 O O . VAL A 1 169 ? -9.846 -7.674 16.492 1.00 91.62 169 VAL A O 1
ATOM 1390 N N . LEU A 1 170 ? -11.879 -7.549 15.533 1.00 92.69 170 LEU A N 1
ATOM 1391 C CA . LEU A 1 170 ? -11.796 -8.791 14.770 1.00 92.69 170 LEU A CA 1
ATOM 1392 C C . LEU A 1 170 ? -11.795 -8.460 13.284 1.00 92.69 170 LEU A C 1
ATOM 1394 O O . LEU A 1 170 ? -12.721 -7.829 12.785 1.00 92.69 170 LEU A O 1
ATOM 1398 N N . THR A 1 171 ? -10.776 -8.905 12.561 1.00 89.56 171 THR A N 1
ATOM 1399 C CA . THR A 1 171 ? -10.772 -8.844 11.099 1.00 89.56 171 THR A CA 1
ATOM 1400 C C . THR A 1 171 ? -11.302 -10.158 10.540 1.00 89.56 171 THR A C 1
ATOM 1402 O O . THR A 1 171 ? -10.916 -11.239 10.992 1.00 89.56 171 THR A O 1
ATOM 1405 N N . ILE A 1 172 ? -12.201 -10.076 9.562 1.00 89.56 172 ILE A N 1
ATOM 1406 C CA . ILE A 1 172 ? -12.605 -11.231 8.763 1.00 89.56 172 ILE A CA 1
ATOM 1407 C C . ILE A 1 172 ? -11.690 -11.248 7.553 1.00 89.56 172 ILE A C 1
ATOM 1409 O O . ILE A 1 172 ? -11.638 -10.280 6.806 1.00 89.56 172 ILE A O 1
ATOM 1413 N N . ARG A 1 173 ? -10.944 -12.337 7.379 1.00 87.69 173 ARG A N 1
ATOM 1414 C CA . ARG A 1 173 ? -10.097 -12.523 6.209 1.00 87.69 173 ARG A CA 1
ATOM 1415 C C . ARG A 1 173 ? -10.846 -13.312 5.153 1.00 87.69 173 ARG A C 1
ATOM 1417 O O . ARG A 1 173 ? -11.300 -14.430 5.411 1.00 87.69 173 ARG A O 1
ATOM 1424 N N . PHE A 1 174 ? -10.877 -12.757 3.953 1.00 88.19 174 PHE A N 1
ATOM 1425 C CA . PHE A 1 174 ? -11.407 -13.403 2.770 1.00 88.19 174 PHE A CA 1
ATOM 1426 C C . PHE A 1 174 ? -10.525 -13.092 1.566 1.00 88.19 174 PHE A C 1
ATOM 1428 O O . PHE A 1 174 ? -10.238 -11.948 1.247 1.00 88.19 174 PHE A O 1
ATOM 1435 N N . SER A 1 175 ? -10.106 -14.137 0.871 1.00 86.25 175 SER A N 1
ATOM 1436 C CA . SER A 1 175 ? -9.403 -14.063 -0.388 1.00 86.25 175 SER A CA 1
ATOM 1437 C C . SER A 1 175 ? -10.112 -14.932 -1.408 1.00 86.25 175 SER A C 1
ATOM 1439 O O . SER A 1 175 ? -10.315 -16.129 -1.185 1.00 86.25 175 SER A O 1
ATOM 1441 N N . LYS A 1 176 ? -10.428 -14.344 -2.563 1.00 85.25 176 LYS A N 1
ATOM 1442 C CA . LYS A 1 176 ? -10.912 -15.119 -3.717 1.00 85.25 176 LYS A CA 1
ATOM 1443 C C . LYS A 1 176 ? -9.804 -15.902 -4.428 1.00 85.25 176 LYS A C 1
ATOM 1445 O O . LYS A 1 176 ? -10.096 -16.811 -5.194 1.00 85.25 176 LYS A O 1
ATOM 1450 N N . TYR A 1 177 ? -8.542 -15.551 -4.173 1.00 84.81 177 TYR A N 1
ATOM 1451 C CA . TYR A 1 177 ? -7.373 -16.141 -4.835 1.00 84.81 177 TYR A CA 1
ATOM 1452 C C . TYR A 1 177 ? -6.669 -17.207 -3.991 1.00 84.81 177 TYR A C 1
ATOM 1454 O O . TYR A 1 177 ? -6.004 -18.077 -4.541 1.00 84.81 177 TYR A O 1
ATOM 1462 N N . PHE A 1 178 ? -6.799 -17.123 -2.666 1.00 86.00 178 PHE A N 1
ATOM 1463 C CA . PHE A 1 178 ? -6.153 -18.015 -1.702 1.00 86.00 178 PHE A CA 1
ATOM 1464 C C . PHE A 1 178 ? -7.179 -18.472 -0.664 1.00 86.00 178 PHE A C 1
ATOM 1466 O O . PHE A 1 178 ? -7.159 -18.020 0.486 1.00 86.00 178 PHE A O 1
ATOM 1473 N N . ALA A 1 179 ? -8.123 -19.311 -1.097 1.00 88.19 179 ALA A N 1
ATOM 1474 C CA . ALA A 1 179 ? -9.262 -19.733 -0.284 1.00 88.19 179 ALA A CA 1
ATOM 1475 C C . ALA A 1 179 ? -8.841 -20.444 1.012 1.00 88.19 179 ALA A C 1
ATOM 1477 O O . ALA A 1 179 ? -9.523 -20.334 2.026 1.00 88.19 179 ALA A O 1
ATOM 1478 N N . GLU A 1 180 ? -7.682 -21.101 1.011 1.00 90.00 180 GLU A N 1
ATOM 1479 C CA . GLU A 1 180 ? -7.091 -21.757 2.176 1.00 90.00 180 GLU A CA 1
ATOM 1480 C C . GLU A 1 180 ? -6.711 -20.789 3.308 1.00 90.00 180 GLU A C 1
ATOM 1482 O O . GLU A 1 180 ? -6.460 -21.215 4.432 1.00 90.00 180 GLU A O 1
ATOM 1487 N N . ARG A 1 181 ? -6.655 -19.482 3.026 1.00 87.19 181 ARG A N 1
ATOM 1488 C CA . ARG A 1 181 ? -6.373 -18.433 4.018 1.00 87.19 181 ARG A CA 1
ATOM 1489 C C . ARG A 1 181 ? -7.640 -17.829 4.617 1.00 87.19 181 ARG A C 1
ATOM 1491 O O . ARG A 1 181 ? -7.528 -16.926 5.448 1.00 87.19 181 ARG A O 1
ATOM 1498 N N . ASN A 1 182 ? -8.812 -18.252 4.153 1.00 91.31 182 ASN A N 1
ATOM 1499 C CA . ASN A 1 182 ? -10.081 -17.692 4.589 1.00 91.31 182 ASN A CA 1
ATOM 1500 C C . ASN A 1 182 ? -10.422 -18.198 5.981 1.00 91.31 182 ASN A C 1
ATOM 1502 O O . ASN A 1 182 ? -10.170 -19.351 6.325 1.00 91.31 182 ASN A O 1
ATOM 1506 N N . ILE A 1 183 ? -10.999 -17.308 6.776 1.00 90.00 183 ILE A N 1
ATOM 1507 C CA . ILE A 1 183 ? -11.472 -17.659 8.108 1.00 90.00 183 ILE A CA 1
ATOM 1508 C C . ILE A 1 183 ? -12.747 -18.496 7.985 1.00 90.00 183 ILE A C 1
ATOM 1510 O O . ILE A 1 183 ? -13.627 -18.187 7.178 1.00 90.00 183 ILE A O 1
ATOM 1514 N N . ASP A 1 184 ? -12.864 -19.522 8.829 1.00 91.38 184 ASP A N 1
ATOM 1515 C CA . ASP A 1 184 ? -14.142 -20.183 9.070 1.00 91.38 184 ASP A CA 1
ATOM 1516 C C . ASP A 1 184 ? -15.063 -19.220 9.830 1.00 91.38 184 ASP A C 1
ATOM 1518 O O . ASP A 1 184 ? -14.877 -18.953 11.019 1.00 91.38 184 ASP A O 1
ATOM 1522 N N . ILE A 1 185 ? -16.052 -18.674 9.120 1.00 90.25 185 ILE A N 1
ATOM 1523 C CA . ILE A 1 185 ? -16.987 -17.681 9.660 1.00 90.25 185 ILE A CA 1
ATOM 1524 C C . ILE A 1 185 ? -17.771 -18.249 10.849 1.00 90.25 185 ILE A C 1
ATOM 1526 O O . ILE A 1 185 ? -18.072 -17.503 11.776 1.00 90.25 185 ILE A O 1
ATOM 1530 N N . SER A 1 186 ? -18.076 -19.550 10.854 1.00 92.88 186 SER A N 1
ATOM 1531 C CA . SER A 1 186 ? -18.838 -20.172 11.940 1.00 92.88 186 SER A CA 1
ATOM 1532 C C . SER A 1 186 ? -18.013 -20.249 13.222 1.00 92.88 186 SER A C 1
ATOM 1534 O O . SER A 1 186 ? -18.513 -19.905 14.292 1.00 92.88 186 SER A O 1
ATOM 1536 N N . GLU A 1 187 ? -16.734 -20.613 13.131 1.00 93.88 187 GLU A N 1
ATOM 1537 C CA . GLU A 1 187 ? -15.834 -20.590 14.292 1.00 93.88 187 GLU A CA 1
ATOM 1538 C C . GLU A 1 187 ? -15.522 -19.159 14.752 1.00 93.88 187 GLU A C 1
ATOM 1540 O O . GLU A 1 187 ? -15.510 -18.877 15.952 1.00 93.88 187 GLU A O 1
ATOM 1545 N N . TRP A 1 188 ? -15.346 -18.219 13.817 1.00 93.38 188 TRP A N 1
ATOM 1546 C CA . TRP A 1 188 ? -15.120 -16.812 14.165 1.00 93.38 188 TRP A CA 1
ATOM 1547 C C . TRP A 1 188 ? -16.326 -16.181 14.858 1.00 93.38 188 TRP A C 1
ATOM 1549 O O . TRP A 1 188 ? -16.163 -15.374 15.773 1.00 93.38 188 TRP A O 1
ATOM 1559 N N . PHE A 1 189 ? -17.536 -16.574 14.457 1.00 94.69 189 PHE A N 1
ATOM 1560 C CA . PHE A 1 189 ? -18.765 -16.125 15.094 1.00 94.69 189 PHE A CA 1
ATOM 1561 C C . PHE A 1 189 ? -18.891 -16.656 16.527 1.00 94.69 189 PHE A C 1
ATOM 1563 O O . PHE A 1 189 ? -19.194 -15.878 17.427 1.00 94.69 189 PHE A O 1
ATOM 1570 N N . LYS A 1 190 ? -18.543 -17.926 16.785 1.00 96.88 190 LYS A N 1
ATOM 1571 C CA . LYS A 1 190 ? -18.483 -18.462 18.160 1.00 96.88 190 LYS A CA 1
ATOM 1572 C C . LYS A 1 190 ? -17.510 -17.673 19.036 1.00 96.88 190 LYS A C 1
ATOM 1574 O O . LYS A 1 190 ? -17.809 -17.385 20.194 1.00 96.88 190 LYS A O 1
ATOM 1579 N N . PHE A 1 191 ? -16.349 -17.300 18.492 1.00 96.12 191 PHE A N 1
ATOM 1580 C CA . PHE A 1 191 ? -15.383 -16.479 19.223 1.00 96.12 191 PHE A CA 1
ATOM 1581 C C . PHE A 1 191 ? -15.912 -15.064 19.495 1.00 96.12 191 PHE A C 1
ATOM 1583 O O . PHE A 1 191 ? -15.746 -14.547 20.599 1.00 96.12 191 PHE A O 1
ATOM 1590 N N . TYR A 1 192 ? -16.604 -14.458 18.528 1.00 96.69 192 TYR A N 1
ATOM 1591 C CA . TYR A 1 192 ? -17.311 -13.193 18.723 1.00 96.69 192 TYR A CA 1
ATOM 1592 C C . TYR A 1 192 ? -18.348 -13.287 19.855 1.00 96.69 192 TYR A C 1
ATOM 1594 O O . TYR A 1 192 ? -18.315 -12.467 20.773 1.00 96.69 192 TYR A O 1
ATOM 1602 N N . GLU A 1 193 ? -19.223 -14.299 19.836 1.00 97.69 193 GLU A N 1
ATOM 1603 C CA . GLU A 1 193 ? -20.244 -14.501 20.873 1.00 97.69 193 GLU A CA 1
ATOM 1604 C C . GLU A 1 193 ? -19.617 -14.706 22.253 1.00 97.69 193 GLU A C 1
ATOM 1606 O O . GLU A 1 193 ? -20.084 -14.131 23.237 1.00 97.69 193 GLU A O 1
ATOM 1611 N N . TYR A 1 194 ? -18.518 -15.462 22.322 1.00 97.69 194 TYR A N 1
ATOM 1612 C CA . TYR A 1 194 ? -17.745 -15.633 23.547 1.00 97.69 194 TYR A CA 1
ATOM 1613 C C . TYR A 1 194 ? -17.260 -14.287 24.108 1.00 97.69 194 TYR A C 1
ATOM 1615 O O . TYR A 1 194 ? -17.488 -14.003 25.282 1.00 97.69 194 TYR A O 1
ATOM 1623 N N . LEU A 1 195 ? -16.644 -13.432 23.284 1.00 96.25 195 LEU A N 1
ATOM 1624 C CA . LEU A 1 195 ? -16.147 -12.123 23.723 1.00 96.25 195 LEU A CA 1
ATOM 1625 C C . LEU A 1 195 ? -17.277 -11.200 24.197 1.00 96.25 195 LEU A C 1
ATOM 1627 O O . LEU A 1 195 ? -17.140 -10.541 25.229 1.00 96.25 195 LEU A O 1
ATOM 1631 N N . VAL A 1 196 ? -18.403 -11.183 23.480 1.00 95.19 196 VAL A N 1
ATOM 1632 C CA . VAL A 1 196 ? -19.588 -10.405 23.869 1.00 95.19 196 VAL A CA 1
ATOM 1633 C C . VAL A 1 196 ? -20.161 -10.914 25.194 1.00 95.19 196 VAL A C 1
ATOM 1635 O O . VAL A 1 196 ? -20.479 -10.109 26.068 1.00 95.19 196 VAL A O 1
ATOM 1638 N N . ALA A 1 197 ? -20.228 -12.233 25.398 1.00 97.19 197 ALA A N 1
ATOM 1639 C CA . ALA A 1 197 ? -20.685 -12.832 26.653 1.00 97.19 197 ALA A CA 1
ATOM 1640 C C . ALA A 1 197 ? -19.757 -12.526 27.845 1.00 97.19 197 ALA A C 1
ATOM 1642 O O . ALA A 1 197 ? -20.222 -12.491 28.982 1.00 97.19 197 ALA A O 1
ATOM 1643 N N . GLN A 1 198 ? -18.466 -12.267 27.602 1.00 96.38 198 GLN A N 1
ATOM 1644 C CA . GLN A 1 198 ? -17.523 -11.764 28.614 1.00 96.38 198 GLN A CA 1
ATOM 1645 C C . GLN A 1 198 ? -17.645 -10.246 28.866 1.00 96.38 198 GLN A C 1
ATOM 1647 O O . GLN A 1 198 ? -16.910 -9.697 29.683 1.00 96.38 198 GLN A O 1
ATOM 1652 N N . GLY A 1 199 ? -18.565 -9.553 28.188 1.00 93.44 199 GLY A N 1
ATOM 1653 C CA . GLY A 1 199 ? -18.794 -8.116 28.349 1.00 93.44 199 GLY A CA 1
ATOM 1654 C C . GLY A 1 199 ? -17.880 -7.226 27.502 1.00 93.44 199 GLY A C 1
ATOM 1655 O O . GLY A 1 199 ? -17.848 -6.014 27.718 1.00 93.44 199 GLY A O 1
ATOM 1656 N N . HIS A 1 200 ? -17.141 -7.781 26.535 1.00 93.19 200 HIS A N 1
ATOM 1657 C CA . HIS A 1 200 ? -16.297 -6.981 25.650 1.00 93.19 200 HIS A CA 1
ATOM 1658 C C . HIS A 1 200 ? -17.104 -6.317 24.528 1.00 93.19 200 HIS A C 1
ATOM 1660 O O . HIS A 1 200 ? -17.984 -6.922 23.917 1.00 93.19 200 HIS A O 1
ATOM 1666 N N . THR A 1 201 ? -16.735 -5.079 24.188 1.00 91.56 201 THR A N 1
ATOM 1667 C CA . THR A 1 201 ? -17.175 -4.441 22.939 1.00 91.56 201 THR A CA 1
ATOM 1668 C C . THR A 1 201 ? -16.322 -4.968 21.792 1.00 91.56 201 THR A C 1
ATOM 1670 O O . THR A 1 201 ? -15.099 -4.827 21.821 1.00 91.56 201 THR A O 1
ATOM 1673 N N . VAL A 1 202 ? -16.949 -5.563 20.776 1.00 92.38 202 VAL A N 1
ATOM 1674 C CA . VAL A 1 202 ? -16.241 -6.155 19.633 1.00 92.38 202 VAL A CA 1
ATOM 1675 C C . VAL A 1 202 ? -16.591 -5.421 18.342 1.00 92.38 202 VAL A C 1
ATOM 1677 O O . VAL A 1 202 ? -17.762 -5.278 17.995 1.00 92.38 202 VAL A O 1
ATOM 1680 N N . VAL A 1 203 ? -15.565 -4.984 17.615 1.00 90.62 203 VAL A N 1
ATOM 1681 C CA . VAL A 1 203 ? -15.670 -4.317 16.314 1.00 90.62 203 VAL A CA 1
ATOM 1682 C C . VAL A 1 203 ? -15.191 -5.275 15.237 1.00 90.62 203 VAL A C 1
ATOM 1684 O O . VAL A 1 203 ? -14.033 -5.688 15.236 1.00 90.62 203 VAL A O 1
ATOM 1687 N N . VAL A 1 204 ? -16.076 -5.617 14.306 1.00 90.44 204 VAL A N 1
ATOM 1688 C CA . VAL A 1 204 ? -15.750 -6.509 13.193 1.00 90.44 204 VAL A CA 1
ATOM 1689 C C . VAL A 1 204 ? -15.412 -5.680 11.960 1.00 90.44 204 VAL A C 1
ATOM 1691 O O . VAL A 1 204 ? -16.210 -4.853 11.523 1.00 90.44 204 VAL A O 1
ATOM 1694 N N . ILE A 1 205 ? -14.229 -5.907 11.396 1.00 88.50 205 ILE A N 1
ATOM 1695 C CA . ILE A 1 205 ? -13.767 -5.275 10.161 1.00 88.50 205 ILE A CA 1
ATOM 1696 C C . ILE A 1 205 ? -13.813 -6.330 9.046 1.00 88.50 205 ILE A C 1
ATOM 1698 O O . ILE A 1 205 ? -13.114 -7.343 9.157 1.00 88.50 205 ILE A O 1
ATOM 1702 N N . PRO A 1 206 ? -14.634 -6.133 7.997 1.00 87.06 206 PRO A N 1
ATOM 1703 C CA . PRO A 1 206 ? -14.695 -7.050 6.861 1.00 87.06 206 PRO A CA 1
ATOM 1704 C C . PRO A 1 206 ? -13.396 -7.024 6.050 1.00 87.06 206 PRO A C 1
ATOM 1706 O O . PRO A 1 206 ? -12.590 -6.095 6.177 1.00 87.06 206 PRO A O 1
ATOM 1709 N N . ASP A 1 207 ? -13.207 -8.023 5.189 1.00 87.25 207 ASP A N 1
ATOM 1710 C CA . ASP A 1 207 ? -12.073 -8.010 4.270 1.00 87.25 207 ASP A CA 1
ATOM 1711 C C . ASP A 1 207 ? -12.308 -6.950 3.190 1.00 87.25 207 ASP A C 1
ATOM 1713 O O . ASP A 1 207 ? -13.435 -6.688 2.765 1.00 87.25 207 ASP A O 1
ATOM 1717 N N . GLN A 1 208 ? -11.233 -6.355 2.687 1.00 85.25 208 GLN A N 1
ATOM 1718 C CA . GLN A 1 208 ? -11.326 -5.432 1.569 1.00 85.25 208 GLN A CA 1
ATOM 1719 C C . GLN A 1 208 ? -11.865 -6.124 0.304 1.00 85.25 208 GLN A C 1
ATOM 1721 O O . GLN A 1 208 ? -12.546 -5.484 -0.494 1.00 85.25 208 GLN A O 1
ATOM 1726 N N . GLU A 1 209 ? -11.579 -7.418 0.107 1.00 83.56 209 GLU A N 1
ATOM 1727 C CA . GLU A 1 209 ? -12.069 -8.176 -1.050 1.00 83.56 209 GLU A CA 1
ATOM 1728 C C . GLU A 1 209 ? -13.574 -8.486 -0.980 1.00 83.56 209 GLU A C 1
ATOM 1730 O O . GLU A 1 209 ? -14.161 -8.850 -2.003 1.00 83.56 209 GLU A O 1
ATOM 1735 N N . ASP A 1 210 ? -14.234 -8.275 0.167 1.00 81.94 210 ASP A N 1
ATOM 1736 C CA . ASP A 1 210 ? -15.681 -8.484 0.299 1.00 81.94 210 ASP A CA 1
ATOM 1737 C C . ASP A 1 210 ? -16.492 -7.560 -0.625 1.00 81.94 210 ASP A C 1
ATOM 1739 O O . ASP A 1 210 ? -17.602 -7.915 -1.023 1.00 81.94 210 ASP A O 1
ATOM 1743 N N . CYS A 1 211 ? -15.939 -6.418 -1.056 1.00 78.00 211 CYS A N 1
ATOM 1744 C CA . CYS A 1 211 ? -16.602 -5.531 -2.019 1.00 78.00 211 CYS A CA 1
ATOM 1745 C C . CYS A 1 211 ? -16.799 -6.158 -3.409 1.00 78.00 211 CYS A C 1
ATOM 1747 O O . CYS A 1 211 ? -17.570 -5.630 -4.208 1.00 78.00 211 CYS A O 1
ATOM 1749 N N . PHE A 1 212 ? -16.090 -7.249 -3.713 1.00 76.56 212 PHE A N 1
ATOM 1750 C CA . PHE A 1 212 ? -16.209 -7.986 -4.972 1.00 76.56 212 PHE A CA 1
ATOM 1751 C C . PHE A 1 212 ? -17.144 -9.187 -4.883 1.00 76.56 212 PHE A C 1
ATOM 1753 O O . PHE A 1 212 ? -17.320 -9.895 -5.875 1.00 76.56 212 PHE A O 1
ATOM 1760 N N . ARG A 1 213 ? -17.749 -9.443 -3.720 1.00 72.06 213 ARG A N 1
ATOM 1761 C CA . ARG A 1 213 ? -18.791 -10.460 -3.620 1.00 72.06 213 ARG A CA 1
ATOM 1762 C C . ARG A 1 213 ? -20.025 -9.968 -4.373 1.00 72.06 213 ARG A C 1
ATOM 1764 O O . ARG A 1 213 ? -20.578 -8.915 -4.057 1.00 72.06 213 ARG A O 1
ATOM 1771 N N . SER A 1 214 ? -20.466 -10.735 -5.365 1.00 58.38 214 SER A N 1
ATOM 1772 C CA . SER A 1 214 ? -21.835 -10.622 -5.865 1.00 58.38 214 SER A CA 1
ATOM 1773 C C . SER A 1 214 ? -22.788 -10.884 -4.696 1.00 58.38 214 SER A C 1
ATOM 1775 O O . SER A 1 214 ? -22.608 -11.876 -3.986 1.00 58.38 214 SER A O 1
ATOM 1777 N N . ARG A 1 215 ? -23.739 -9.971 -4.472 1.00 47.03 215 ARG A N 1
ATOM 1778 C CA . ARG A 1 215 ? -24.847 -10.191 -3.532 1.00 47.03 215 ARG A CA 1
ATOM 1779 C C . ARG A 1 215 ? -25.747 -11.321 -4.006 1.00 47.03 215 ARG A C 1
ATOM 1781 O O . ARG A 1 215 ? -25.921 -11.431 -5.240 1.00 47.03 215 ARG A O 1
#

Sequence (215 aa):
MLNDTKLTKIIYDLNIMPISYDFGHFLVHADAIRQLTSKEALLDLTIRADNFRDFTLRDSSIDEHEKWWRIKSIILGCCSVLDTISNIKILKNYSPSINQKYDLPSNYDKMYHNKGEAITEKELLASMELYRPSRFMKLYQNGANFKIFKGTDHANQQIKLSLNSEYIVLTIRFSKYFAERNIDISEWFKFYEYLVAQGHTVVVIPDQEDCFRSR

pLDDT: mean 87.6, std 9.73, range [37.72, 97.69]

Radius of gyration: 20.01 Å; Cα contacts (8 Å, |Δi|>4): 263; chains: 1; bounding box: 45×55×52 Å

Nearest PDB structures (foldseek):
  6jak-assembly2_D  TM=3.533E-01  e=4.449E-02  Escherichia coli
  5hxa-assembly1_A-2  TM=4.650E-01  e=3.033E-01  Paraburkholderia xenovorans LB400
  2wtx-assembly1_C  TM=4.040E-01  e=5.059E-01  Escherichia coli K-12
  1gz5-assembly1_D  TM=4.198E-01  e=7.427E-01  Escherichia coli str. K-12 substr. W3110
  6jbi-assembly1_A  TM=3.960E-01  e=1.408E+00  Pyricularia oryzae 70-15